Protein AF-A0A837DT68-F1 (afdb_monomer_lite)

Foldseek 3Di:
DPPDPPDPPPVPPPPPPPDDPDPLVVLQVQLVVCQVVLFWKKWFFWDWDQDPNDTDTFGAFPVGTQPDPDDRPPVCSVGRMFTWRWEHWDDAPNWIWTWTDTPVQLPDPQRLTDIGTSVRTHPMDTDPPDPGHQYCVNSVCCVVCVCSVQNCLQQNPPDDADKDWFKKKFFPVCVVVNCVRNNPQKDFPDFDFDDDPDPDPPGTGITIMIHIHGLVRVLVVCVVCVVGMATDDDPNDCPSNVVSVVVVVVVVVVVPD

Sequence (257 aa):
MDKQPYTVGDEDINEKVGHIESRVLKYVRMIREAIKKRKRVKFNLCVYEYRDQKVRLTAYGKQGLVLTEPEIPDKYKKNVHRVVSPFEVIYSNGRYYMLGVDGKTEKNLDLKYKLYRVDLMDDLTINLKDRDGTTKEDAGIQGELENLYKYRMENPYMFTGKVETVRIRVDADQLTQIVDWFSDDFEVIGSIHKESDTFDTANVAAYDIDVKVNLNSFTFWVLQYSGCVEVIERKGNNSYRKHIKDTLKKALERYED

Secondary structure (DSSP, 8-state):
-TTS-S----TT--TTSSS---HHHHHHHHHHHHHHTT-EEEEEEEEEEEETTEEEEEEEETTEE----SS--HHHHHHHEEEEEEEEEEEETTEEEEEEEETTGGG-SS---EEEEGGGEEEEEEETTSPPPPPTTTTT-TTTTT-HHHHHHH-TT---S-EEEEEEEEEGGGHHHHHHHHTT-EEEEEEEEPP-SS--TT-EEEEEEEEEEEHHHHHHHHHHTTTTEEEE-BTTB-HHHHHHHHHHHHHHTTT--

Radius of gyration: 22.38 Å; chains: 1; bounding box: 53×46×73 Å

Structure (mmCIF, N/CA/C/O backbone):
data_AF-A0A837DT68-F1
#
_entry.id   AF-A0A837DT68-F1
#
loop_
_atom_site.group_PDB
_atom_site.id
_atom_site.type_symbol
_atom_site.label_atom_id
_atom_site.label_alt_id
_atom_site.label_comp_id
_atom_site.label_asym_id
_atom_site.label_entity_id
_atom_site.label_seq_id
_atom_site.pdbx_PDB_ins_code
_atom_site.Cartn_x
_atom_site.Cartn_y
_atom_site.Cartn_z
_atom_site.occupancy
_atom_site.B_iso_or_equiv
_atom_site.auth_seq_id
_atom_site.auth_comp_id
_atom_site.auth_asym_id
_atom_site.auth_atom_id
_atom_site.pdbx_PDB_model_num
ATOM 1 N N . MET A 1 1 ? -10.826 -28.489 0.503 1.00 36.91 1 MET A N 1
ATOM 2 C CA . MET A 1 1 ? -10.232 -27.166 0.191 1.00 36.91 1 MET A CA 1
ATOM 3 C C . MET A 1 1 ? -9.325 -26.740 1.356 1.00 36.91 1 MET A C 1
ATOM 5 O O . MET A 1 1 ? -9.264 -25.575 1.718 1.00 36.91 1 MET A O 1
ATOM 9 N N . ASP A 1 2 ? -8.550 -27.673 1.922 1.00 28.36 2 ASP A N 1
ATOM 10 C CA . ASP A 1 2 ? -8.187 -27.612 3.357 1.00 28.36 2 ASP A CA 1
ATOM 11 C C . ASP A 1 2 ? -6.798 -27.010 3.610 1.00 28.36 2 ASP A C 1
ATOM 13 O O . ASP A 1 2 ? -6.203 -27.181 4.671 1.00 28.36 2 ASP A O 1
ATOM 17 N N . LYS A 1 3 ? -6.229 -26.357 2.592 1.00 30.62 3 LYS A N 1
ATOM 18 C CA . LYS A 1 3 ? -4.853 -25.836 2.605 1.00 30.62 3 LYS A CA 1
ATOM 19 C C . LYS A 1 3 ? -4.727 -24.420 2.043 1.00 30.62 3 LYS A C 1
ATOM 21 O O . LYS A 1 3 ? -3.613 -23.971 1.787 1.00 30.62 3 LYS A O 1
ATOM 26 N N . GLN A 1 4 ? -5.837 -23.710 1.835 1.00 33.25 4 GLN A N 1
ATOM 27 C CA . GLN A 1 4 ? -5.770 -22.285 1.515 1.00 33.25 4 GLN A CA 1
ATOM 28 C C . GLN A 1 4 ? -5.745 -21.445 2.801 1.00 33.25 4 GLN A C 1
ATOM 30 O O . GLN A 1 4 ? -6.477 -21.750 3.737 1.00 33.25 4 GLN A O 1
ATOM 35 N N . PRO A 1 5 ? -4.955 -20.358 2.848 1.00 38.06 5 PRO A N 1
ATOM 36 C CA . PRO A 1 5 ? -4.811 -19.484 4.012 1.00 38.06 5 PRO A CA 1
ATOM 37 C C . PRO A 1 5 ? -5.998 -18.518 4.177 1.00 38.06 5 PRO A C 1
ATOM 39 O O . PRO A 1 5 ? -5.838 -17.415 4.697 1.00 38.06 5 PRO A O 1
ATOM 42 N N . TYR A 1 6 ? -7.193 -18.903 3.719 1.00 40.41 6 TYR A N 1
ATOM 43 C CA . TYR A 1 6 ? -8.409 -18.264 4.197 1.00 40.41 6 TYR A CA 1
ATOM 44 C C . TYR A 1 6 ? -8.582 -18.733 5.631 1.00 40.41 6 TYR A C 1
ATOM 46 O O . TYR A 1 6 ? -8.605 -19.931 5.900 1.00 40.41 6 TYR A O 1
ATOM 54 N N . THR A 1 7 ? -8.605 -17.785 6.559 1.00 41.84 7 THR A N 1
ATOM 55 C CA . THR A 1 7 ? -8.791 -18.049 7.980 1.00 41.84 7 THR A CA 1
ATOM 56 C C . THR A 1 7 ? -9.999 -18.957 8.181 1.00 41.84 7 THR A C 1
ATOM 58 O O . THR A 1 7 ? -11.136 -18.497 8.098 1.00 41.84 7 THR A O 1
ATOM 61 N N . VAL A 1 8 ? -9.737 -20.224 8.506 1.00 39.38 8 VAL A N 1
ATOM 62 C CA . VAL A 1 8 ? -10.598 -21.023 9.377 1.00 39.38 8 VAL A CA 1
ATOM 63 C C . VAL A 1 8 ? -10.505 -20.342 10.742 1.00 39.38 8 VAL A C 1
ATOM 65 O O . VAL A 1 8 ? -9.649 -20.651 11.564 1.00 39.38 8 VAL A O 1
ATOM 68 N N . GLY A 1 9 ? -11.262 -19.256 10.871 1.00 40.16 9 GLY A N 1
ATOM 69 C CA . GLY A 1 9 ? -11.390 -18.432 12.070 1.00 40.16 9 GLY A CA 1
ATOM 70 C C . GLY A 1 9 ? -12.826 -18.382 12.582 1.00 40.16 9 GLY A C 1
ATOM 71 O O . GLY A 1 9 ? -13.079 -17.686 13.554 1.00 40.16 9 GLY A O 1
ATOM 72 N N . ASP A 1 10 ? -13.732 -19.120 11.946 1.00 43.50 10 ASP A N 1
ATOM 73 C CA . ASP A 1 10 ? -14.995 -19.524 12.538 1.00 43.50 10 ASP A CA 1
ATOM 74 C C . ASP A 1 10 ? -14.887 -21.042 12.709 1.00 43.50 10 ASP A C 1
ATOM 76 O O . ASP A 1 10 ? -14.746 -21.771 11.725 1.00 43.50 10 ASP A O 1
ATOM 80 N N . GLU A 1 11 ? -14.917 -21.531 13.948 1.00 45.16 11 GLU A N 1
ATOM 81 C CA . GLU A 1 11 ? -15.042 -22.973 14.226 1.00 45.16 11 GLU A CA 1
ATOM 82 C C . GLU A 1 11 ? -16.367 -23.546 13.658 1.00 45.16 11 GLU A C 1
ATOM 84 O O . GLU A 1 11 ? -16.524 -24.759 13.560 1.00 45.16 11 GLU A O 1
ATOM 89 N N . ASP A 1 12 ? -17.263 -22.669 13.179 1.00 45.22 12 ASP A N 1
ATOM 90 C CA . ASP A 1 12 ? -18.616 -22.944 12.693 1.00 45.22 12 ASP A CA 1
ATOM 91 C C . ASP A 1 12 ? -18.830 -22.666 11.185 1.00 45.22 12 ASP A C 1
ATOM 93 O O . ASP A 1 12 ? -19.956 -22.375 10.766 1.00 45.22 12 ASP A O 1
ATOM 97 N N . ILE A 1 13 ? -17.807 -22.742 10.319 1.00 47.31 13 ILE A N 1
ATOM 98 C CA . ILE A 1 13 ? -18.075 -22.701 8.864 1.00 47.31 13 ILE A CA 1
ATOM 99 C C . ILE A 1 13 ? -18.720 -24.024 8.447 1.00 47.31 13 ILE A C 1
ATOM 101 O O . ILE A 1 13 ? -18.061 -24.991 8.073 1.00 47.31 13 ILE A O 1
ATOM 105 N N . ASN A 1 14 ? -20.048 -24.060 8.504 1.00 46.53 14 ASN A N 1
ATOM 106 C CA . ASN A 1 14 ? -20.836 -25.131 7.927 1.00 46.53 14 ASN A CA 1
ATOM 107 C C . ASN A 1 14 ? -20.679 -25.093 6.399 1.00 46.53 14 ASN A C 1
ATOM 109 O O . ASN A 1 14 ? -21.316 -24.290 5.720 1.00 46.53 14 ASN A O 1
ATOM 113 N N . GLU A 1 15 ? -19.865 -26.001 5.859 1.00 50.19 15 GLU A N 1
ATOM 114 C CA . GLU A 1 15 ? -19.610 -26.175 4.419 1.00 50.19 15 GLU A CA 1
ATOM 115 C C . GLU A 1 15 ? -20.887 -26.411 3.582 1.00 50.19 15 GLU A C 1
ATOM 117 O O . GLU A 1 15 ? -20.846 -26.351 2.354 1.00 50.19 15 GLU A O 1
ATOM 122 N N . LYS A 1 16 ? -22.037 -26.670 4.224 1.00 48.69 16 LYS A N 1
ATOM 123 C CA . LYS A 1 16 ? -23.349 -26.834 3.576 1.00 48.69 16 LYS A CA 1
ATOM 124 C C . LYS A 1 16 ? -24.138 -25.531 3.435 1.00 48.69 16 LYS A C 1
ATOM 126 O O . LYS A 1 16 ? -25.198 -25.532 2.810 1.00 48.69 16 LYS A O 1
ATOM 131 N N . VAL A 1 17 ? -23.670 -24.429 4.018 1.00 46.41 17 VAL A N 1
ATOM 132 C CA . VAL A 1 17 ? -24.283 -23.111 3.839 1.00 46.41 17 VAL A CA 1
ATOM 133 C C . VAL A 1 17 ? -23.744 -22.537 2.534 1.00 46.41 17 VAL A C 1
ATOM 135 O O . VAL A 1 17 ? -22.554 -22.280 2.400 1.00 46.41 17 VAL A O 1
ATOM 138 N N . GLY A 1 18 ? -24.619 -22.342 1.544 1.00 39.31 18 GLY A N 1
ATOM 139 C CA . GLY A 1 18 ? -24.266 -21.849 0.203 1.00 39.31 18 GLY A CA 1
ATOM 140 C C . GLY A 1 18 ? -23.729 -20.409 0.137 1.00 39.31 18 GLY A C 1
ATOM 141 O O . GLY A 1 18 ? -23.797 -19.791 -0.921 1.00 39.31 18 GLY A O 1
ATOM 142 N N . HIS A 1 19 ? -23.241 -19.847 1.245 1.00 42.28 19 HIS A N 1
ATOM 143 C CA . HIS A 1 19 ? -22.515 -18.584 1.290 1.00 42.28 19 HIS A CA 1
ATOM 144 C C . HIS A 1 19 ? -21.486 -18.603 2.430 1.00 42.28 19 HIS A C 1
ATOM 14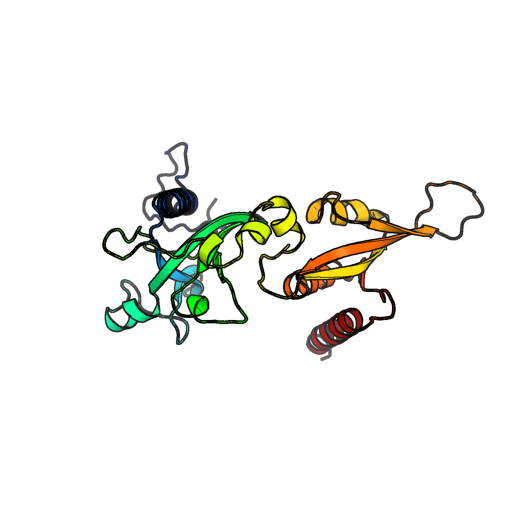6 O O . HIS A 1 19 ? -21.765 -19.066 3.531 1.00 42.28 19 HIS A O 1
ATOM 152 N N . ILE A 1 20 ? -20.295 -18.066 2.162 1.00 50.41 20 ILE A N 1
ATOM 153 C CA . ILE A 1 20 ? -19.268 -17.808 3.175 1.00 50.41 20 ILE A CA 1
ATOM 154 C C . ILE A 1 20 ? -19.482 -16.369 3.655 1.00 50.41 20 ILE A C 1
ATOM 156 O O . ILE A 1 20 ? -19.215 -15.424 2.906 1.00 50.41 20 ILE A O 1
ATOM 160 N N . GLU A 1 21 ? -19.969 -16.168 4.883 1.00 52.28 21 GLU A N 1
ATOM 161 C CA . GLU A 1 21 ? -19.975 -14.830 5.482 1.00 52.28 21 GLU A CA 1
ATOM 162 C C . GLU A 1 21 ? -18.544 -14.430 5.850 1.00 52.28 21 GLU A C 1
ATOM 164 O O . GLU A 1 21 ? -17.977 -14.841 6.857 1.00 52.28 21 GLU A O 1
ATOM 169 N N . SER A 1 22 ? -17.921 -13.602 5.015 1.00 75.62 22 SER A N 1
ATOM 170 C CA . SER A 1 22 ? -16.586 -13.093 5.312 1.00 75.62 22 SER A CA 1
ATOM 171 C C . SER A 1 22 ? -16.637 -12.096 6.475 1.00 75.62 22 SER A C 1
ATOM 173 O O . SER A 1 22 ? -17.154 -10.982 6.327 1.00 75.62 22 SER A O 1
ATOM 175 N N . ARG A 1 23 ? -16.001 -12.437 7.606 1.00 83.19 23 ARG A N 1
ATOM 176 C CA . ARG A 1 23 ? -15.732 -11.512 8.727 1.00 83.19 23 ARG A CA 1
ATOM 177 C C . ARG A 1 23 ? -15.183 -10.160 8.254 1.00 83.19 23 ARG A C 1
ATOM 179 O O . ARG A 1 23 ? -15.564 -9.113 8.773 1.00 83.19 23 ARG A O 1
ATOM 186 N N . VAL A 1 24 ? -14.343 -10.170 7.216 1.00 88.56 24 VAL A N 1
ATOM 187 C CA . VAL A 1 24 ? -13.778 -8.956 6.611 1.00 88.56 24 VAL A CA 1
ATOM 188 C C . VAL A 1 24 ? -14.873 -8.064 6.029 1.00 88.56 24 VAL A C 1
ATOM 190 O O . VAL A 1 24 ? -14.874 -6.867 6.298 1.00 88.56 24 VAL A O 1
ATOM 193 N N . LEU A 1 25 ? -15.840 -8.614 5.288 1.00 90.19 25 LEU A N 1
ATOM 194 C CA . LEU A 1 25 ? -16.944 -7.831 4.716 1.00 90.19 25 LEU A CA 1
ATOM 195 C C . LEU A 1 25 ? -17.861 -7.256 5.802 1.00 90.19 25 LEU A C 1
ATOM 197 O O . LEU A 1 25 ? -18.285 -6.100 5.700 1.00 90.19 25 LEU A O 1
ATOM 201 N N . LYS A 1 26 ? -18.105 -8.013 6.881 1.00 90.69 26 LYS A N 1
ATOM 202 C CA . LYS A 1 26 ? -18.814 -7.510 8.068 1.00 90.69 26 LYS A CA 1
ATOM 203 C C . LYS A 1 26 ? -18.083 -6.311 8.677 1.00 90.69 26 LYS A C 1
ATOM 205 O O . LYS A 1 26 ? -18.702 -5.276 8.923 1.00 90.69 26 LYS A O 1
ATOM 210 N N . TYR A 1 27 ? -16.766 -6.402 8.851 1.00 94.38 27 TYR A N 1
ATOM 211 C CA . TYR A 1 27 ? -15.958 -5.294 9.364 1.00 94.38 27 TYR A CA 1
ATOM 212 C C . TYR A 1 27 ? -15.909 -4.100 8.410 1.00 94.38 27 TYR A C 1
ATOM 214 O O . TYR A 1 27 ? -16.063 -2.969 8.864 1.00 94.38 27 TYR A O 1
ATOM 222 N N . VAL A 1 28 ? -15.803 -4.315 7.096 1.00 95.50 28 VAL A N 1
ATOM 223 C CA . VAL A 1 28 ? -15.907 -3.240 6.093 1.00 95.50 28 VAL A CA 1
ATOM 224 C C . VAL A 1 28 ? -17.232 -2.493 6.240 1.00 95.50 28 VAL A C 1
ATOM 226 O O . VAL A 1 28 ? -17.241 -1.260 6.274 1.00 95.50 28 VAL A O 1
ATOM 229 N N . ARG A 1 29 ? -18.349 -3.216 6.381 1.00 95.38 29 ARG A N 1
ATOM 230 C CA . ARG A 1 29 ? -19.663 -2.609 6.620 1.00 95.38 29 ARG A CA 1
ATOM 231 C C . ARG A 1 29 ? -19.674 -1.788 7.911 1.00 95.38 29 ARG A C 1
ATOM 233 O O . ARG A 1 29 ? -20.081 -0.630 7.873 1.00 95.38 29 ARG A O 1
ATOM 240 N N . MET A 1 30 ? -19.187 -2.342 9.022 1.00 95.94 30 MET A N 1
ATOM 241 C CA . MET A 1 30 ? -19.134 -1.641 10.314 1.00 95.94 30 MET A CA 1
ATOM 242 C C . MET A 1 30 ? -18.270 -0.375 10.259 1.00 95.94 30 MET A C 1
ATOM 244 O O . MET A 1 30 ? -18.659 0.661 10.795 1.00 95.94 30 MET A O 1
ATOM 248 N N . ILE A 1 31 ? -17.127 -0.423 9.572 1.00 97.50 31 ILE A N 1
ATOM 249 C CA . ILE A 1 31 ? -16.257 0.741 9.374 1.00 97.50 31 ILE A CA 1
ATOM 250 C C . ILE A 1 31 ? -16.980 1.809 8.547 1.00 97.50 31 ILE A C 1
ATOM 252 O O . ILE A 1 31 ? -16.988 2.976 8.934 1.00 97.50 31 ILE A O 1
ATOM 256 N N . ARG A 1 32 ? -17.650 1.432 7.449 1.00 96.94 32 ARG A N 1
ATOM 257 C CA . ARG A 1 32 ? -18.451 2.376 6.648 1.00 96.94 32 ARG A CA 1
ATOM 258 C C . ARG A 1 32 ? -19.595 2.994 7.453 1.00 96.94 32 ARG A C 1
ATOM 260 O O . ARG A 1 32 ? -19.879 4.180 7.298 1.00 96.94 32 ARG A O 1
ATOM 267 N N . GLU A 1 33 ? -20.240 2.226 8.326 1.00 96.62 33 GLU A N 1
ATOM 268 C CA . GLU A 1 33 ? -21.251 2.747 9.251 1.00 96.62 33 GLU A CA 1
ATOM 269 C C . GLU A 1 33 ? -20.652 3.732 10.266 1.00 96.62 33 GLU A C 1
ATOM 271 O O . GLU A 1 33 ? -21.261 4.767 10.541 1.00 96.62 33 GLU A O 1
ATOM 276 N N . ALA A 1 34 ? -19.453 3.457 10.786 1.00 96.38 34 ALA A N 1
ATOM 277 C CA . ALA A 1 34 ? -18.742 4.357 11.689 1.00 96.38 34 ALA A CA 1
ATOM 278 C C . ALA A 1 34 ? -18.357 5.680 11.006 1.00 96.38 34 ALA A C 1
ATOM 280 O O . ALA A 1 34 ? -18.593 6.737 11.589 1.00 96.38 34 ALA A O 1
ATOM 281 N N . ILE A 1 35 ? -17.873 5.634 9.755 1.00 95.38 35 ILE A N 1
ATOM 282 C CA . ILE A 1 35 ? -17.586 6.825 8.933 1.00 95.38 35 ILE A CA 1
ATOM 283 C C . ILE A 1 35 ? -18.847 7.690 8.799 1.00 95.38 35 ILE A C 1
ATOM 285 O O . ILE A 1 35 ? -18.825 8.874 9.128 1.00 95.38 35 ILE A O 1
ATOM 289 N N . LYS A 1 36 ? -19.982 7.093 8.401 1.00 94.94 36 LYS A N 1
ATOM 290 C CA . LYS A 1 36 ? -21.265 7.810 8.251 1.00 94.94 36 LYS A CA 1
ATOM 291 C C . LYS A 1 36 ? -21.735 8.464 9.551 1.00 94.94 36 LYS A C 1
ATOM 293 O O . LYS A 1 36 ? -22.284 9.559 9.526 1.00 94.94 36 LYS A O 1
ATOM 298 N N . LYS A 1 37 ? -21.525 7.790 10.683 1.00 94.62 37 LYS A N 1
ATOM 299 C CA . LYS A 1 37 ? -21.907 8.274 12.017 1.00 94.62 37 LYS A CA 1
ATOM 300 C C . LYS A 1 37 ? -20.856 9.193 12.653 1.00 94.62 37 LYS A C 1
ATOM 302 O O . LYS A 1 37 ? -21.066 9.617 13.785 1.00 94.62 37 LYS A O 1
ATOM 307 N N . ARG A 1 38 ? -19.730 9.462 11.973 1.00 94.31 38 ARG A N 1
ATOM 308 C CA . ARG A 1 38 ? -18.563 10.193 12.507 1.00 94.31 38 ARG A CA 1
ATOM 309 C C . ARG A 1 38 ? -18.070 9.620 13.839 1.00 94.31 38 ARG A C 1
ATOM 311 O O . ARG A 1 38 ? -17.682 10.345 14.751 1.00 94.31 38 ARG A O 1
ATOM 318 N N . LYS A 1 39 ? -18.106 8.293 13.978 1.00 95.62 39 LYS A N 1
ATOM 319 C CA . LYS A 1 39 ? -17.665 7.583 15.184 1.00 95.62 39 LYS A CA 1
ATOM 320 C C . LYS A 1 39 ? -16.337 6.885 14.956 1.00 95.62 39 LYS A C 1
ATOM 322 O O . LYS A 1 39 ? -16.013 6.450 13.855 1.00 95.62 39 LYS A O 1
ATOM 327 N N . ARG A 1 40 ? -15.582 6.744 16.043 1.00 95.44 40 ARG A N 1
ATOM 328 C CA . ARG A 1 40 ? -14.353 5.950 16.064 1.00 95.44 40 ARG A CA 1
ATOM 329 C C . ARG A 1 40 ? -14.678 4.464 16.090 1.00 95.44 40 ARG A C 1
ATOM 331 O O . ARG A 1 40 ? -15.688 4.047 16.656 1.00 95.44 40 ARG A O 1
ATOM 338 N N . VAL A 1 41 ? -13.788 3.667 15.519 1.00 96.19 41 VAL A N 1
ATOM 339 C CA . VAL A 1 41 ? -13.804 2.210 15.664 1.00 96.19 41 VAL A CA 1
ATOM 340 C C . VAL A 1 41 ? -12.767 1.786 16.691 1.00 96.19 41 VAL A C 1
ATOM 342 O O . VAL A 1 41 ? -11.715 2.417 16.836 1.00 96.19 41 VAL A O 1
ATOM 345 N N . LYS A 1 42 ? -13.077 0.714 17.414 1.00 94.81 42 LYS A N 1
ATOM 346 C CA . LYS A 1 42 ? -12.160 0.019 18.309 1.00 94.81 42 LYS A CA 1
ATOM 347 C C . LYS A 1 42 ? -11.935 -1.387 17.764 1.00 94.81 42 LYS A C 1
ATOM 349 O O . LYS A 1 42 ? -12.902 -2.036 17.393 1.00 94.81 42 LYS A O 1
ATOM 354 N N . PHE A 1 43 ? -10.689 -1.844 17.723 1.00 93.06 43 PHE A N 1
ATOM 355 C CA . PHE A 1 43 ? -10.338 -3.212 17.324 1.00 93.06 43 PHE A CA 1
ATOM 356 C C . PHE A 1 43 ? -9.007 -3.641 17.953 1.00 93.06 43 PHE A C 1
ATOM 358 O O . PHE A 1 43 ? -8.215 -2.798 18.389 1.00 93.06 43 PHE A O 1
ATOM 365 N N . ASN A 1 44 ? -8.746 -4.943 17.983 1.00 90.56 44 ASN A N 1
ATOM 366 C CA . ASN A 1 44 ? -7.436 -5.530 18.250 1.00 90.56 44 ASN A CA 1
ATOM 367 C C . ASN A 1 44 ? -6.645 -5.584 16.943 1.00 90.56 44 ASN A C 1
ATOM 369 O O . ASN A 1 44 ? -7.132 -6.113 15.945 1.00 90.56 44 ASN A O 1
ATOM 373 N N . LEU A 1 45 ? -5.435 -5.019 16.932 1.00 91.00 45 LEU A N 1
ATOM 374 C CA . LEU A 1 45 ? -4.526 -5.222 15.806 1.00 91.00 45 LEU A CA 1
ATOM 375 C C . LEU A 1 45 ? -3.872 -6.595 15.942 1.00 91.00 45 LEU A C 1
ATOM 377 O O . LEU A 1 45 ? -3.292 -6.878 16.989 1.00 91.00 45 LEU A O 1
ATOM 381 N N . CYS A 1 46 ? -3.904 -7.388 14.878 1.00 88.81 46 CYS A N 1
ATOM 382 C CA . CYS A 1 46 ? -3.287 -8.705 14.815 1.00 88.81 46 CYS A CA 1
ATOM 383 C C . CYS A 1 46 ? -2.279 -8.807 13.660 1.00 88.81 46 CYS A C 1
ATOM 385 O O . CYS A 1 46 ? -2.184 -7.923 12.807 1.00 88.81 46 CYS A O 1
ATOM 387 N N . VAL A 1 47 ? -1.513 -9.893 13.638 1.00 89.00 47 VAL A N 1
ATOM 388 C CA . VAL A 1 47 ? -0.622 -10.300 12.545 1.00 89.00 47 VAL A CA 1
ATOM 389 C C . VAL A 1 47 ? -0.702 -11.813 12.362 1.00 89.00 47 VAL A C 1
ATOM 391 O O . VAL A 1 47 ? -1.120 -12.526 13.273 1.00 89.00 47 VAL A O 1
ATOM 394 N N . TYR A 1 48 ? -0.301 -12.308 11.193 1.00 85.12 48 TYR A N 1
ATOM 395 C CA . TYR A 1 48 ? -0.171 -13.746 10.990 1.00 85.12 48 TYR A CA 1
ATOM 396 C C . TYR A 1 48 ? 1.110 -14.257 11.646 1.00 85.12 48 TYR A C 1
ATOM 398 O O . TYR A 1 48 ? 2.192 -13.717 11.417 1.00 85.12 48 TYR A O 1
ATOM 406 N N . GLU A 1 49 ? 0.975 -15.313 12.431 1.00 83.94 49 GLU A N 1
ATOM 407 C CA . GLU A 1 49 ? 2.067 -16.036 13.066 1.00 83.94 49 GLU A CA 1
ATOM 408 C C . GLU A 1 49 ? 2.019 -17.498 12.622 1.00 83.94 49 GLU A C 1
ATOM 410 O O . GLU A 1 49 ? 0.942 -18.080 12.485 1.00 83.94 49 GLU A O 1
ATOM 415 N N . TYR A 1 50 ? 3.186 -18.100 12.397 1.00 81.50 50 TYR A N 1
ATOM 416 C CA . TYR A 1 50 ? 3.294 -19.536 12.173 1.00 81.50 50 TYR A CA 1
ATOM 417 C C . TYR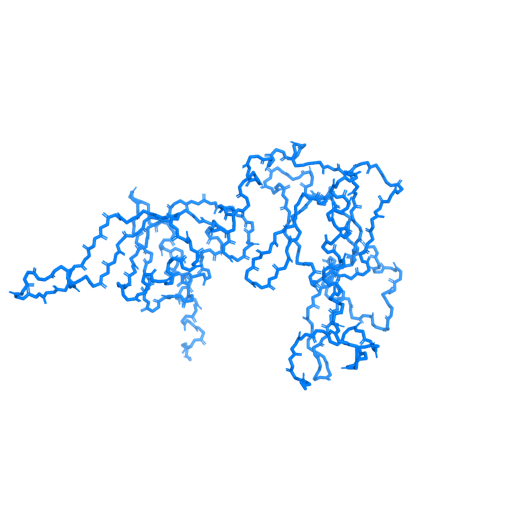 A 1 50 ? 3.757 -20.219 13.458 1.00 81.50 50 TYR A C 1
ATOM 419 O O . TYR A 1 50 ? 4.895 -20.033 13.887 1.00 81.50 50 TYR A O 1
ATOM 427 N N . ARG A 1 51 ? 2.870 -21.009 14.070 1.00 77.69 51 ARG A N 1
ATOM 428 C CA . ARG A 1 51 ? 3.132 -21.731 15.318 1.00 77.69 51 ARG A CA 1
ATOM 429 C C . ARG A 1 51 ? 2.427 -23.083 15.300 1.00 77.69 51 ARG A C 1
ATOM 431 O O . ARG A 1 51 ? 1.293 -23.193 14.840 1.00 77.69 51 ARG A O 1
ATOM 438 N N . ASP A 1 52 ? 3.109 -24.117 15.788 1.00 83.06 52 ASP A N 1
ATOM 439 C CA . ASP A 1 52 ? 2.594 -25.494 15.843 1.00 83.06 52 ASP A CA 1
ATOM 440 C C . ASP A 1 52 ? 2.102 -26.003 14.476 1.00 83.06 52 ASP A C 1
ATOM 442 O O . ASP A 1 52 ? 1.035 -26.601 14.355 1.00 83.06 52 ASP A O 1
ATOM 446 N N . GLN A 1 53 ? 2.874 -25.709 13.425 1.00 83.62 53 GLN A N 1
ATOM 447 C CA . GLN A 1 53 ? 2.564 -26.046 12.030 1.00 83.62 53 GLN A CA 1
ATOM 448 C C . GLN A 1 53 ? 1.256 -25.448 11.484 1.00 83.62 53 GLN A C 1
ATOM 450 O O . GLN A 1 53 ? 0.742 -25.892 10.456 1.00 83.62 53 GLN A O 1
ATOM 455 N N . LYS A 1 54 ? 0.714 -24.423 12.146 1.00 80.44 54 LYS A N 1
ATOM 456 C CA . LYS A 1 54 ? -0.505 -23.730 11.731 1.00 80.44 54 LYS A CA 1
ATOM 457 C C . LYS A 1 54 ? -0.257 -22.231 11.625 1.00 80.44 54 LYS A C 1
ATOM 459 O O . LYS A 1 54 ? 0.467 -21.644 12.428 1.00 80.44 54 LYS A O 1
ATOM 464 N N . VAL A 1 55 ? -0.880 -21.607 10.629 1.00 77.38 55 VAL A N 1
ATOM 465 C CA . VAL A 1 55 ? -0.955 -20.146 10.535 1.00 77.38 55 VAL A CA 1
ATOM 466 C C . VAL A 1 55 ? -2.090 -19.679 11.437 1.00 77.38 55 VAL A C 1
ATOM 468 O O . VAL A 1 55 ? -3.215 -20.157 11.308 1.00 77.38 55 VAL A O 1
ATOM 471 N N . ARG A 1 56 ? -1.795 -18.752 12.345 1.00 79.00 56 ARG A N 1
ATOM 472 C CA . ARG A 1 56 ? -2.751 -18.186 13.299 1.00 79.00 56 ARG A CA 1
ATOM 473 C C . ARG A 1 56 ? -2.759 -16.671 13.206 1.00 79.00 56 ARG A C 1
ATOM 475 O O . ARG A 1 56 ? -1.771 -16.059 12.803 1.00 79.00 56 ARG A O 1
ATOM 482 N N . LEU A 1 57 ? -3.884 -16.071 13.570 1.00 79.75 57 LEU A N 1
ATOM 483 C CA . LEU A 1 57 ? -4.005 -14.627 13.700 1.00 79.75 57 LEU A CA 1
ATOM 484 C C . LEU A 1 57 ? -3.751 -14.245 15.164 1.00 79.75 57 LEU A C 1
ATOM 486 O O . LEU A 1 57 ? -4.598 -14.490 16.016 1.00 79.75 57 LEU A O 1
ATOM 490 N N . THR A 1 58 ? -2.598 -13.641 15.443 1.00 82.62 58 THR A N 1
ATOM 491 C CA . THR A 1 58 ? -2.131 -13.342 16.806 1.00 82.62 58 THR A CA 1
ATOM 492 C C . THR A 1 58 ? -2.132 -11.840 17.069 1.00 82.62 58 THR A C 1
ATOM 494 O O . THR A 1 58 ? -1.726 -11.044 16.220 1.00 82.62 58 THR A O 1
ATOM 497 N N . ALA A 1 59 ? -2.556 -11.428 18.264 1.00 85.75 59 ALA A N 1
ATOM 498 C CA . ALA A 1 59 ? -2.610 -10.020 18.641 1.00 85.75 59 ALA A CA 1
ATOM 499 C C . ALA A 1 59 ? -1.218 -9.360 18.683 1.00 85.75 59 ALA A C 1
ATOM 501 O O . ALA A 1 59 ? -0.239 -9.921 19.179 1.00 85.75 59 ALA A O 1
ATOM 502 N N . TYR A 1 60 ? -1.144 -8.119 18.200 1.00 84.94 60 TYR A N 1
ATOM 503 C CA . TYR A 1 60 ? 0.088 -7.351 18.054 1.00 84.94 60 TYR A CA 1
ATOM 504 C C . TYR A 1 60 ? 0.038 -6.039 18.850 1.00 84.94 60 TYR A C 1
ATOM 506 O O . TYR A 1 60 ? -0.661 -5.064 18.530 1.00 84.94 60 TYR A O 1
ATOM 514 N N . GLY A 1 61 ? 0.806 -6.018 19.936 1.00 83.25 61 GLY A N 1
ATOM 515 C CA . GLY A 1 61 ? 0.907 -4.899 20.862 1.00 83.25 61 GLY A CA 1
ATOM 516 C C . GLY A 1 61 ? 1.985 -3.891 20.468 1.00 83.25 61 GLY A C 1
ATOM 517 O O . GLY A 1 61 ? 2.650 -3.999 19.442 1.00 83.25 61 GLY A O 1
ATOM 518 N N . LYS A 1 62 ? 2.192 -2.884 21.321 1.00 74.94 62 LYS A N 1
ATOM 519 C CA . LYS A 1 62 ? 3.275 -1.899 21.142 1.00 74.94 62 LYS A CA 1
ATOM 520 C C . LYS A 1 62 ? 4.671 -2.506 21.335 1.00 74.94 62 LYS A C 1
ATOM 522 O O . LYS A 1 62 ? 5.631 -1.956 20.815 1.00 74.94 62 LYS A O 1
ATOM 527 N N . GLN A 1 63 ? 4.768 -3.595 22.095 1.00 75.50 63 GLN A N 1
ATOM 528 C CA . GLN A 1 63 ? 6.009 -4.298 22.433 1.00 75.50 63 GLN A CA 1
ATOM 529 C C . GLN A 1 63 ? 6.232 -5.563 21.584 1.00 75.50 63 GLN A C 1
ATOM 531 O O . GLN A 1 63 ? 7.112 -6.353 21.903 1.00 75.50 63 GLN A O 1
ATOM 536 N N . GLY A 1 64 ? 5.442 -5.761 20.522 1.00 78.88 64 GLY A N 1
ATOM 537 C CA . GLY A 1 64 ? 5.526 -6.929 19.643 1.00 78.88 64 GLY A CA 1
ATOM 538 C C . GLY A 1 64 ? 4.354 -7.898 19.800 1.00 78.88 64 GLY A C 1
ATOM 539 O O . GLY A 1 64 ? 3.260 -7.508 20.227 1.00 78.88 64 GLY A O 1
ATOM 540 N N . LEU A 1 65 ? 4.590 -9.156 19.416 1.00 75.50 65 LEU A N 1
ATOM 541 C CA . LEU A 1 65 ? 3.614 -10.245 19.484 1.00 75.50 65 LEU A CA 1
ATOM 542 C C . LEU A 1 65 ? 3.153 -10.478 20.925 1.00 75.50 65 LEU A C 1
ATOM 544 O O . LEU A 1 65 ? 3.964 -10.588 21.845 1.00 75.50 65 LEU A O 1
ATOM 548 N N . VAL A 1 66 ? 1.840 -10.578 21.116 1.00 74.69 66 VAL A N 1
ATOM 549 C CA . VAL A 1 66 ? 1.240 -10.934 22.400 1.00 74.69 66 VAL A CA 1
ATOM 550 C C . VAL A 1 66 ? 0.818 -12.397 22.321 1.00 74.69 66 VAL A C 1
ATOM 552 O O . VAL A 1 66 ? -0.291 -12.717 21.907 1.00 74.69 66 VAL A O 1
ATOM 555 N N . LEU A 1 67 ? 1.743 -13.284 22.700 1.00 64.06 67 LEU A N 1
ATOM 556 C CA . LEU A 1 67 ? 1.582 -14.743 22.668 1.00 64.06 67 LEU A CA 1
ATOM 557 C C . LEU A 1 67 ? 0.736 -15.246 23.846 1.00 64.06 67 LEU A C 1
ATOM 559 O O . LEU A 1 67 ? 1.206 -16.019 24.681 1.00 64.06 67 LEU A O 1
ATOM 563 N N . THR A 1 68 ? -0.494 -14.763 23.965 1.00 58.25 68 THR A N 1
ATOM 564 C CA . THR A 1 68 ? -1.404 -15.162 25.041 1.00 58.25 68 THR A CA 1
ATOM 565 C C . THR A 1 68 ? -2.698 -15.686 24.436 1.00 58.25 68 THR A C 1
ATOM 567 O O . THR A 1 68 ? -3.601 -14.912 24.130 1.00 58.25 68 THR A O 1
ATOM 570 N N . GLU A 1 69 ? -2.755 -16.997 24.235 1.00 56.28 69 GLU A N 1
ATOM 571 C CA . GLU A 1 69 ? -3.993 -17.730 23.958 1.00 56.28 69 GLU A CA 1
ATOM 572 C C . GLU A 1 69 ? -4.515 -18.363 25.264 1.00 56.28 69 GLU A C 1
ATOM 574 O O . GLU A 1 69 ? -3.696 -18.680 26.136 1.00 56.28 69 GLU A O 1
ATOM 579 N N . PRO A 1 70 ? -5.839 -18.577 25.425 1.00 53.09 70 PRO A N 1
ATOM 580 C CA . PRO A 1 70 ? -6.928 -18.285 24.477 1.00 53.09 70 PRO A CA 1
ATOM 581 C C . PRO A 1 70 ? -7.478 -16.850 24.573 1.00 53.09 70 PRO A C 1
ATOM 583 O O . PRO A 1 70 ? -8.094 -16.366 23.631 1.00 53.09 70 PRO A O 1
ATOM 586 N N . GLU A 1 71 ? -7.224 -16.145 25.676 1.00 60.81 71 GLU A N 1
ATOM 587 C CA . GLU A 1 71 ? -7.663 -14.763 25.878 1.00 60.81 71 GLU A CA 1
ATOM 588 C C . GLU A 1 71 ? -6.471 -13.843 26.117 1.00 60.81 71 GLU A C 1
ATOM 590 O O . GLU A 1 71 ? -5.545 -14.177 26.854 1.00 60.81 71 GLU A O 1
ATOM 595 N N . ILE A 1 72 ? -6.527 -12.641 25.541 1.00 63.97 72 ILE A N 1
ATOM 596 C CA . ILE A 1 72 ? -5.549 -11.584 25.796 1.00 63.97 72 ILE A CA 1
ATOM 597 C C . ILE A 1 72 ? -5.732 -11.116 27.246 1.00 63.97 72 ILE A C 1
ATOM 599 O O . ILE A 1 72 ? -6.773 -10.524 27.544 1.00 63.97 72 ILE A O 1
ATOM 603 N N . PRO A 1 73 ? -4.751 -11.294 28.152 1.00 65.38 73 PRO A N 1
ATOM 604 C CA . PRO A 1 73 ? -4.860 -10.815 29.519 1.00 65.38 73 PRO A CA 1
ATOM 605 C C . PRO A 1 73 ? -5.181 -9.322 29.541 1.00 65.38 73 PRO A C 1
ATOM 607 O O . PRO A 1 73 ? -4.631 -8.554 28.746 1.00 65.38 73 PRO A O 1
ATOM 610 N N . ASP A 1 74 ? -6.011 -8.880 30.486 1.00 67.81 74 ASP A N 1
ATOM 611 C CA . ASP A 1 74 ? -6.473 -7.485 30.561 1.00 67.81 74 ASP A CA 1
ATOM 612 C C . ASP A 1 74 ? -5.324 -6.462 30.559 1.00 67.81 74 ASP A C 1
ATOM 614 O O . ASP A 1 74 ? -5.443 -5.373 29.986 1.00 67.81 74 ASP A O 1
ATOM 618 N N . LYS A 1 75 ? -4.161 -6.841 31.111 1.00 64.44 75 LYS A N 1
ATOM 619 C CA . LYS A 1 75 ? -2.934 -6.028 31.090 1.00 64.44 75 LYS A CA 1
ATOM 620 C C . LYS A 1 75 ? -2.405 -5.735 29.677 1.00 64.44 75 LYS A C 1
ATOM 622 O O . LYS A 1 75 ? -1.788 -4.693 29.467 1.00 64.44 75 LYS A O 1
ATOM 627 N N . TYR A 1 76 ? -2.655 -6.614 28.704 1.00 64.56 76 TYR A N 1
ATOM 628 C CA . TYR A 1 76 ? -2.241 -6.455 27.306 1.00 64.56 76 TYR A CA 1
ATOM 629 C C . TYR A 1 76 ? -3.357 -5.940 26.395 1.00 64.56 76 TYR A C 1
ATOM 631 O O . TYR A 1 76 ? -3.039 -5.362 25.355 1.00 64.56 76 TYR A O 1
ATOM 639 N N . LYS A 1 77 ? -4.635 -6.042 26.796 1.00 66.75 77 LYS A N 1
ATOM 640 C CA . LYS A 1 77 ? -5.779 -5.515 26.028 1.00 66.75 77 LYS A CA 1
ATOM 641 C C . LYS A 1 77 ? -5.566 -4.050 25.623 1.00 66.75 77 LYS A C 1
ATOM 643 O O . LYS A 1 77 ? -5.591 -3.714 24.443 1.00 66.75 77 LYS A O 1
ATOM 648 N N . LYS A 1 78 ? -5.183 -3.176 26.565 1.00 67.00 78 LYS A N 1
ATOM 649 C CA . LYS A 1 78 ? -4.857 -1.761 26.264 1.00 67.00 78 LYS A CA 1
ATOM 650 C C . LYS A 1 78 ? -3.688 -1.568 25.279 1.00 67.00 78 LYS A C 1
ATOM 652 O O . LYS A 1 78 ? -3.606 -0.515 24.647 1.00 67.00 78 LYS A O 1
ATOM 657 N N . ASN A 1 79 ? -2.782 -2.538 25.150 1.00 71.38 79 ASN A N 1
ATOM 658 C CA . ASN A 1 79 ? -1.614 -2.452 24.266 1.00 71.38 79 ASN A CA 1
ATOM 659 C C . ASN A 1 79 ? -1.923 -2.886 22.828 1.00 71.38 79 ASN A C 1
ATOM 661 O O . ASN A 1 79 ? -1.334 -2.341 21.890 1.00 71.38 79 ASN A O 1
ATOM 665 N N . VAL A 1 80 ? -2.843 -3.832 22.648 1.00 79.50 80 VAL A N 1
ATOM 666 C CA . VAL A 1 80 ? -3.256 -4.349 21.331 1.00 79.50 80 VAL A CA 1
ATOM 667 C C . VAL A 1 80 ? -4.416 -3.554 20.734 1.00 79.50 80 VAL A C 1
ATOM 669 O O . VAL A 1 80 ? -4.525 -3.450 19.513 1.00 79.50 80 VAL A O 1
ATOM 672 N N . HIS A 1 81 ? -5.232 -2.919 21.581 1.00 87.31 81 HIS A N 1
ATOM 673 C CA . HIS A 1 81 ? -6.344 -2.096 21.130 1.00 87.31 81 HIS A CA 1
ATOM 674 C C . HIS A 1 81 ? -5.869 -0.912 20.288 1.00 87.31 81 HIS A C 1
ATOM 676 O O . HIS A 1 81 ? -4.889 -0.220 20.598 1.00 87.31 81 HIS A O 1
ATOM 682 N N . ARG A 1 82 ? -6.614 -0.646 19.225 1.00 90.62 82 ARG A N 1
ATOM 683 C CA . ARG A 1 82 ? -6.542 0.572 18.432 1.00 90.62 82 ARG A CA 1
ATOM 684 C C . ARG A 1 82 ? -7.896 1.252 18.519 1.00 90.62 82 ARG A C 1
ATOM 686 O O . ARG A 1 82 ? -8.926 0.600 18.396 1.00 90.62 82 ARG A O 1
ATOM 693 N N . VAL A 1 83 ? -7.870 2.554 18.771 1.00 93.44 83 VAL A N 1
ATOM 694 C CA . VAL A 1 83 ? -9.037 3.428 18.666 1.00 93.44 83 VAL A CA 1
ATOM 695 C C . VAL A 1 83 ? -8.705 4.413 17.563 1.00 93.44 83 VAL A C 1
ATOM 697 O O . VAL A 1 83 ? -7.741 5.170 17.689 1.00 93.44 83 VAL A O 1
ATOM 700 N N . VAL A 1 84 ? -9.450 4.332 16.468 1.00 95.38 84 VAL A N 1
ATOM 701 C CA . VAL A 1 84 ? -9.115 5.005 15.212 1.00 95.38 84 VAL A CA 1
ATOM 702 C C . VAL A 1 84 ? -10.350 5.717 14.693 1.00 95.38 84 VAL A C 1
ATOM 704 O O . VAL A 1 84 ? -11.443 5.148 14.711 1.00 95.38 84 VAL A O 1
ATOM 707 N N . SER A 1 85 ? -10.177 6.951 14.233 1.00 96.19 85 SER A N 1
ATOM 708 C CA . SER A 1 85 ? -11.183 7.661 13.446 1.00 96.19 85 SER A CA 1
ATOM 709 C C . SER A 1 85 ? -11.053 7.182 11.997 1.00 96.19 85 SER A C 1
ATOM 711 O O . SER A 1 85 ? -10.022 7.454 11.374 1.00 96.19 85 SER A O 1
ATOM 713 N N . PRO A 1 86 ? -12.006 6.380 11.481 1.00 96.69 86 PRO A N 1
ATOM 714 C CA . PRO A 1 86 ? -11.920 5.870 10.124 1.00 96.69 86 PRO A CA 1
ATOM 715 C C . PRO A 1 86 ? -12.227 6.989 9.130 1.00 96.69 86 PRO A C 1
ATOM 717 O O . PRO A 1 86 ? -13.171 7.756 9.304 1.00 96.69 86 PRO A O 1
ATOM 720 N N . PHE A 1 87 ? -11.441 7.043 8.066 1.00 95.12 87 PHE A N 1
ATOM 721 C CA . PHE A 1 87 ? -11.608 7.973 6.962 1.00 95.12 87 PHE A CA 1
ATOM 722 C C . PHE A 1 87 ? -12.272 7.276 5.783 1.00 95.12 87 PHE A C 1
ATOM 724 O O . PHE A 1 87 ? -13.343 7.683 5.352 1.00 95.12 87 PHE A O 1
ATOM 731 N N . GLU A 1 88 ? -11.681 6.199 5.275 1.00 94.62 88 GLU A N 1
ATOM 732 C CA . GLU A 1 88 ? -12.211 5.477 4.118 1.00 94.62 88 GLU A CA 1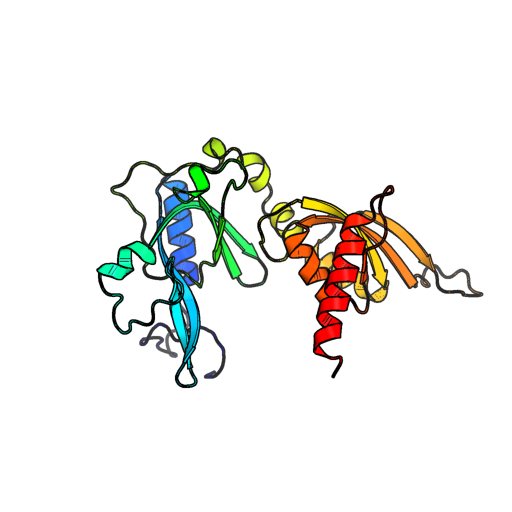
ATOM 733 C C . GLU A 1 88 ? -11.828 4.000 4.157 1.00 94.62 88 GLU A C 1
ATOM 735 O O . GLU A 1 88 ? -10.898 3.609 4.864 1.00 94.62 88 GLU A O 1
ATOM 740 N N . VAL A 1 89 ? -12.530 3.184 3.369 1.00 94.62 89 VAL A N 1
ATOM 741 C CA . VAL A 1 89 ? -12.134 1.805 3.081 1.00 94.62 89 VAL A CA 1
ATOM 742 C C . VAL A 1 89 ? -11.790 1.653 1.602 1.00 94.62 89 VAL A C 1
ATOM 744 O O . VAL A 1 89 ? -12.631 1.894 0.735 1.00 94.62 89 VAL A O 1
ATOM 747 N N . ILE A 1 90 ? -10.577 1.176 1.321 1.00 92.88 90 ILE A N 1
ATOM 748 C CA . ILE A 1 90 ? -10.064 0.923 -0.029 1.00 92.88 90 ILE A CA 1
ATOM 749 C C . ILE A 1 90 ? -9.866 -0.579 -0.224 1.00 92.88 90 ILE A C 1
ATOM 751 O O . ILE A 1 90 ? -9.290 -1.254 0.626 1.00 92.88 90 ILE A O 1
ATOM 755 N N . TYR A 1 91 ? -10.329 -1.102 -1.358 1.00 90.62 91 TYR A N 1
ATOM 756 C CA . TYR A 1 91 ? -9.997 -2.449 -1.817 1.00 90.62 91 TYR A CA 1
ATOM 757 C C . TYR A 1 91 ? -8.854 -2.373 -2.828 1.00 90.62 91 TYR A C 1
ATOM 759 O O . TYR A 1 91 ? -9.038 -1.786 -3.896 1.00 90.62 91 TYR A O 1
ATOM 767 N N . SER A 1 92 ? -7.698 -2.955 -2.511 1.00 87.44 92 SER A N 1
ATOM 768 C CA . SER A 1 92 ? -6.521 -2.997 -3.387 1.00 87.44 92 SER A CA 1
ATOM 769 C C . SER A 1 92 ? -5.808 -4.344 -3.270 1.00 87.44 92 SER A C 1
ATOM 771 O O . SER A 1 92 ? -5.700 -4.884 -2.169 1.00 87.44 92 SER A O 1
ATOM 773 N N . ASN A 1 93 ? -5.362 -4.911 -4.396 1.00 84.56 93 ASN A N 1
ATOM 774 C CA . ASN A 1 93 ? -4.619 -6.178 -4.470 1.00 84.56 93 ASN A CA 1
ATOM 775 C C . ASN A 1 93 ? -5.201 -7.309 -3.606 1.00 84.56 93 ASN A C 1
ATOM 777 O O . ASN A 1 93 ? -4.511 -7.929 -2.793 1.00 84.56 93 ASN A O 1
ATOM 781 N N . GLY A 1 94 ? -6.509 -7.541 -3.747 1.00 85.81 94 GLY A N 1
ATOM 782 C CA . GLY A 1 94 ? -7.213 -8.613 -3.042 1.00 85.81 94 GLY A CA 1
ATOM 783 C C . GLY A 1 94 ? -7.535 -8.328 -1.572 1.00 85.81 94 GLY A C 1
ATOM 784 O O . GLY A 1 94 ? -8.068 -9.205 -0.897 1.00 85.81 94 GLY A O 1
ATOM 785 N N . ARG A 1 95 ? -7.216 -7.138 -1.046 1.00 90.12 95 ARG A N 1
ATOM 786 C CA . ARG A 1 95 ? -7.307 -6.829 0.389 1.00 90.12 95 ARG A CA 1
ATOM 787 C C . ARG A 1 95 ? -8.040 -5.521 0.655 1.00 90.12 95 ARG A C 1
ATOM 789 O O . ARG A 1 95 ? -7.950 -4.566 -0.112 1.00 90.12 95 ARG A O 1
ATOM 796 N N . TYR A 1 96 ? -8.741 -5.476 1.785 1.00 93.50 96 TYR A N 1
ATOM 797 C CA . TYR A 1 96 ? -9.373 -4.261 2.288 1.00 93.50 96 TYR A CA 1
ATOM 798 C C . TYR A 1 96 ? -8.454 -3.540 3.272 1.00 93.50 96 TYR A C 1
ATOM 800 O O . TYR A 1 96 ? -7.927 -4.141 4.211 1.00 93.50 96 TYR A O 1
ATOM 808 N N . TYR A 1 97 ? -8.321 -2.233 3.080 1.00 95.00 97 TYR A N 1
ATOM 809 C CA . TYR A 1 97 ? -7.553 -1.328 3.920 1.00 95.00 97 TYR A CA 1
ATOM 810 C C . TYR A 1 97 ? -8.477 -0.241 4.453 1.00 95.00 97 TYR A C 1
ATOM 812 O O . TYR A 1 97 ? -9.183 0.409 3.687 1.00 95.00 97 TYR A O 1
ATOM 820 N N . MET A 1 98 ? -8.452 -0.025 5.761 1.00 96.06 98 MET A N 1
ATOM 821 C CA . MET A 1 98 ? -9.045 1.141 6.394 1.00 96.06 98 MET A CA 1
ATOM 822 C C . MET A 1 98 ? -7.986 2.232 6.511 1.00 96.06 98 MET A C 1
ATOM 824 O O . MET A 1 98 ? -6.961 2.040 7.170 1.00 96.06 98 MET A O 1
ATOM 828 N N . LEU A 1 99 ? -8.262 3.388 5.918 1.00 95.12 99 LEU A N 1
ATOM 829 C CA . LEU A 1 99 ? -7.547 4.617 6.219 1.00 95.12 99 LEU A CA 1
ATOM 830 C C . LEU A 1 99 ? -8.135 5.190 7.495 1.00 95.12 99 LEU A C 1
ATOM 832 O O . LEU A 1 99 ? -9.355 5.259 7.641 1.00 95.12 99 LEU A O 1
ATOM 836 N N . GLY A 1 100 ? -7.283 5.624 8.408 1.00 94.75 100 GLY A N 1
ATOM 837 C CA . GLY A 1 100 ? -7.755 6.303 9.599 1.00 94.75 100 GLY A CA 1
ATOM 838 C C . GLY A 1 100 ? -6.634 6.868 10.440 1.00 94.75 100 GLY A C 1
ATOM 839 O O . GLY A 1 100 ? -5.454 6.570 10.239 1.00 94.75 100 GLY A O 1
ATOM 840 N N . VAL A 1 101 ? -7.026 7.683 11.407 1.00 93.94 101 VAL A N 1
ATOM 841 C CA . VAL A 1 101 ? -6.100 8.361 12.304 1.00 93.94 101 VAL A CA 1
ATOM 842 C C . VAL A 1 101 ? -6.316 7.887 13.741 1.00 93.94 101 VAL A C 1
ATOM 844 O O . VAL A 1 101 ? -7.439 7.830 14.242 1.00 93.94 101 VAL A O 1
ATOM 847 N N . ASP A 1 102 ? -5.232 7.467 14.396 1.00 91.94 102 ASP A N 1
ATOM 848 C CA . ASP A 1 102 ? -5.233 7.192 15.835 1.00 91.94 102 ASP A CA 1
ATOM 849 C C . ASP A 1 102 ? -4.824 8.449 16.615 1.00 91.94 102 ASP A C 1
ATOM 851 O O . ASP A 1 102 ? -4.177 9.343 16.074 1.00 91.94 102 ASP A O 1
ATOM 855 N N . GLY A 1 103 ? -5.129 8.509 17.913 1.00 86.56 103 GLY A N 1
ATOM 856 C CA . GLY A 1 103 ? -4.854 9.709 18.719 1.00 86.56 103 GLY A CA 1
ATOM 857 C C . GLY A 1 103 ? -3.371 10.109 18.841 1.00 86.56 103 GLY A C 1
ATOM 858 O O . GLY A 1 103 ? -3.077 11.199 19.328 1.00 86.56 103 GLY A O 1
ATOM 859 N N . LYS A 1 104 ? -2.421 9.250 18.435 1.00 86.12 104 LYS A N 1
ATOM 860 C CA . LYS A 1 104 ? -1.001 9.630 18.315 1.00 86.12 104 LYS A CA 1
ATOM 861 C C . LYS A 1 104 ? -0.730 10.322 16.982 1.00 86.12 104 LYS A C 1
ATOM 863 O O . LYS A 1 104 ? 0.015 11.292 16.945 1.00 86.12 104 LYS A O 1
ATOM 868 N N . THR A 1 105 ? -1.314 9.796 15.913 1.00 88.06 105 THR A N 1
ATOM 869 C CA . THR A 1 105 ? -1.177 10.290 14.540 1.00 88.06 105 THR A CA 1
ATOM 870 C C . THR A 1 105 ? -1.916 11.613 14.365 1.00 88.06 105 THR A C 1
ATOM 872 O O . THR A 1 105 ? -1.391 12.498 13.715 1.00 88.06 105 THR A O 1
ATOM 875 N N . GLU A 1 106 ? -3.043 11.813 15.060 1.00 85.44 106 GLU A N 1
ATOM 876 C CA . GLU A 1 106 ? -3.760 13.104 15.098 1.00 85.44 106 GLU A CA 1
ATOM 877 C C . GLU A 1 106 ? -2.874 14.271 15.568 1.00 85.44 106 GLU A C 1
ATOM 879 O O . GLU A 1 106 ? -3.153 15.422 15.259 1.00 85.44 106 GLU A O 1
ATOM 884 N N . LYS A 1 107 ? -1.815 13.986 16.335 1.00 84.75 107 LYS A N 1
ATOM 885 C CA . LYS A 1 107 ? -0.873 14.987 16.861 1.00 84.75 107 LYS A CA 1
ATOM 886 C C . LYS A 1 107 ? 0.439 15.048 16.076 1.00 84.75 107 LYS A C 1
ATOM 888 O O . LYS A 1 107 ? 1.358 15.748 16.492 1.00 84.75 107 LYS A O 1
ATOM 893 N N . ASN A 1 108 ? 0.568 14.256 15.017 1.00 83.81 108 ASN A N 1
ATOM 894 C CA . ASN A 1 108 ? 1.778 14.169 14.217 1.00 83.81 108 ASN A CA 1
ATOM 895 C C . ASN A 1 108 ? 1.688 15.153 13.039 1.00 83.81 108 ASN A C 1
ATOM 897 O O . ASN A 1 108 ? 0.663 15.209 12.369 1.00 83.81 108 ASN A O 1
ATOM 901 N N . LEU A 1 109 ? 2.753 15.923 12.799 1.00 78.38 109 LEU A N 1
ATOM 902 C CA . LEU A 1 109 ? 2.806 16.906 11.709 1.00 78.38 109 LEU A CA 1
ATOM 903 C C . LEU A 1 109 ? 3.158 16.276 10.351 1.00 78.38 109 LEU A C 1
ATOM 905 O O . LEU A 1 109 ? 2.754 16.796 9.316 1.00 78.38 109 LEU A O 1
ATOM 909 N N . ASP A 1 110 ? 3.870 15.148 10.356 1.00 80.31 110 ASP A N 1
ATOM 910 C CA . ASP A 1 110 ? 4.399 14.499 9.153 1.00 80.31 110 ASP A CA 1
ATOM 911 C C . ASP A 1 110 ? 3.497 13.362 8.647 1.00 80.31 110 ASP A C 1
ATOM 913 O O . ASP A 1 110 ? 3.444 13.081 7.450 1.00 80.31 110 ASP A O 1
ATOM 917 N N . LEU A 1 111 ? 2.780 12.684 9.552 1.00 84.25 111 LEU A N 1
ATOM 918 C CA . LEU A 1 111 ? 1.924 11.542 9.225 1.00 84.25 111 LEU A CA 1
ATOM 919 C C . LEU A 1 111 ? 0.450 11.879 9.460 1.00 84.25 111 LEU A C 1
ATOM 921 O O . LEU A 1 111 ? -0.008 11.878 10.598 1.00 84.25 111 LEU A O 1
ATOM 925 N N . LYS A 1 112 ? -0.304 12.087 8.375 1.00 87.00 112 LYS A N 1
ATOM 926 C CA . LYS A 1 112 ? -1.728 12.468 8.432 1.00 87.00 112 LYS A CA 1
ATOM 927 C C . LYS A 1 112 ? -2.673 11.311 8.786 1.00 87.00 112 LYS A C 1
ATOM 929 O O . LYS A 1 112 ? -3.719 11.517 9.393 1.00 87.00 112 LYS A O 1
ATOM 934 N N . TYR A 1 113 ? -2.331 10.084 8.395 1.00 91.25 113 TYR A N 1
ATOM 935 C CA . TYR A 1 113 ? -3.139 8.885 8.639 1.00 91.25 113 TYR A CA 1
ATOM 936 C C . TYR A 1 113 ? -2.299 7.612 8.548 1.00 91.25 113 TYR A C 1
ATOM 938 O O . TYR A 1 113 ? -1.139 7.624 8.140 1.00 91.25 113 TYR A O 1
ATOM 946 N N . LYS A 1 114 ? -2.912 6.489 8.923 1.00 92.38 114 LYS A N 1
ATOM 947 C CA . LYS A 1 114 ? -2.366 5.140 8.779 1.00 92.38 114 LYS A CA 1
ATOM 948 C C . LYS A 1 114 ? -3.302 4.269 7.954 1.00 92.38 114 LYS A C 1
ATOM 950 O O . LYS A 1 114 ? -4.502 4.527 7.864 1.00 92.38 114 LYS A O 1
ATOM 955 N N . LEU A 1 115 ? -2.726 3.211 7.395 1.00 93.19 115 LEU A N 1
ATOM 956 C CA . LEU A 1 115 ? -3.426 2.170 6.655 1.00 93.19 115 LEU A CA 1
ATOM 957 C C . LEU A 1 115 ? -3.468 0.902 7.507 1.00 93.19 115 LEU A C 1
ATOM 959 O O . LEU A 1 115 ? -2.431 0.364 7.892 1.00 93.19 115 LEU A O 1
ATOM 963 N N . TYR A 1 116 ? -4.674 0.431 7.806 1.00 94.19 116 TYR A N 1
ATOM 964 C CA . TYR A 1 116 ? -4.905 -0.789 8.570 1.00 94.19 116 TYR A CA 1
ATOM 965 C C . TYR A 1 116 ? -5.561 -1.833 7.678 1.00 94.19 116 TYR A C 1
ATOM 967 O O . TYR A 1 116 ? -6.649 -1.612 7.153 1.00 94.19 116 TYR A O 1
ATOM 975 N N . ARG A 1 117 ? -4.925 -2.992 7.529 1.00 93.62 117 ARG A N 1
ATOM 976 C CA . ARG A 1 117 ? -5.541 -4.140 6.860 1.00 93.62 117 ARG A CA 1
ATOM 977 C C . ARG A 1 117 ? -6.727 -4.644 7.673 1.00 93.62 117 ARG A C 1
ATOM 979 O O . ARG A 1 117 ? -6.572 -4.968 8.847 1.00 93.62 117 ARG A O 1
ATOM 986 N N . VAL A 1 118 ? -7.899 -4.713 7.047 1.00 94.56 118 VAL A N 1
ATOM 987 C CA . VAL A 1 118 ? -9.143 -5.114 7.722 1.00 94.56 118 VAL A CA 1
ATOM 988 C C . VAL A 1 118 ? -9.124 -6.600 8.084 1.00 94.56 118 VAL A C 1
ATOM 990 O O . VAL A 1 118 ? -9.680 -6.986 9.105 1.00 94.56 118 VAL A O 1
ATOM 993 N N . ASP A 1 119 ? -8.425 -7.433 7.309 1.00 90.50 119 ASP A N 1
ATOM 994 C CA . ASP A 1 119 ? -8.248 -8.858 7.621 1.00 90.50 119 ASP A CA 1
ATOM 995 C C . ASP A 1 119 ? -7.357 -9.118 8.848 1.00 90.50 119 ASP A C 1
ATOM 997 O O . ASP A 1 119 ? -7.389 -10.208 9.409 1.00 90.50 119 ASP A O 1
ATOM 1001 N N . LEU A 1 120 ? -6.604 -8.105 9.288 1.00 91.56 120 LEU A N 1
ATOM 1002 C CA . LEU A 1 120 ? -5.774 -8.135 10.493 1.00 91.56 120 LEU A CA 1
ATOM 1003 C C . LEU A 1 120 ? -6.459 -7.497 11.711 1.00 91.56 120 LEU A C 1
ATOM 1005 O O . LEU A 1 120 ? -5.809 -7.253 12.729 1.00 91.56 120 LEU A O 1
ATOM 1009 N N . MET A 1 121 ? -7.748 -7.177 11.602 1.00 92.12 121 MET A N 1
ATOM 1010 C CA . MET A 1 121 ? -8.548 -6.681 12.714 1.00 92.12 121 MET A CA 1
ATOM 1011 C C . MET A 1 121 ? -9.264 -7.842 13.390 1.00 92.12 121 MET A C 1
ATOM 1013 O O . MET A 1 121 ? -9.782 -8.736 12.723 1.00 92.12 121 MET A O 1
ATOM 1017 N N . ASP A 1 122 ? -9.329 -7.785 14.711 1.00 87.25 122 ASP A N 1
ATOM 1018 C CA . ASP A 1 122 ? -10.128 -8.687 15.531 1.00 87.25 122 ASP A CA 1
ATOM 1019 C C . ASP A 1 122 ? -10.944 -7.883 16.559 1.00 87.25 122 ASP A C 1
ATOM 1021 O O . ASP A 1 122 ? -10.560 -6.761 16.906 1.00 87.25 122 ASP A O 1
ATOM 1025 N N . ASP A 1 123 ? -12.088 -8.412 17.002 1.00 89.00 123 ASP A N 1
ATOM 1026 C CA . ASP A 1 123 ? -13.015 -7.743 17.937 1.00 89.00 123 ASP A CA 1
ATOM 1027 C C . ASP A 1 123 ? -13.355 -6.285 17.534 1.00 89.00 123 ASP A C 1
ATOM 1029 O O . ASP A 1 123 ? -13.294 -5.336 18.327 1.00 89.00 123 ASP A O 1
ATOM 1033 N N . LEU A 1 124 ? -13.650 -6.069 16.244 1.00 92.81 124 LEU A N 1
ATOM 1034 C CA . LEU A 1 124 ? -13.978 -4.736 15.740 1.00 92.81 124 LEU A CA 1
ATOM 1035 C C . LEU A 1 124 ? -15.370 -4.293 16.200 1.00 92.81 124 LEU A C 1
ATOM 1037 O O . LEU A 1 124 ? -16.373 -4.958 15.950 1.00 92.81 124 LEU A O 1
ATOM 1041 N N . THR A 1 125 ? -15.441 -3.107 16.801 1.00 94.50 125 THR A N 1
ATOM 1042 C CA . THR A 1 125 ? -16.673 -2.485 17.297 1.00 94.50 125 THR A CA 1
ATOM 1043 C C . THR A 1 125 ? -16.705 -0.985 17.003 1.00 94.50 125 THR A C 1
ATOM 1045 O O . THR A 1 125 ? -15.672 -0.323 16.882 1.00 94.50 125 THR A O 1
ATOM 1048 N N . ILE A 1 126 ? -17.910 -0.416 16.890 1.00 94.31 126 ILE A N 1
ATOM 1049 C CA . ILE A 1 126 ? -18.097 1.038 16.787 1.00 94.31 126 ILE A CA 1
ATOM 1050 C C . ILE A 1 126 ? -18.139 1.617 18.201 1.00 94.31 126 ILE A C 1
ATOM 1052 O O . ILE A 1 126 ? -18.966 1.220 19.023 1.00 94.31 126 ILE A O 1
ATOM 1056 N N . ASN A 1 127 ? -17.276 2.587 18.490 1.00 87.44 127 ASN A N 1
ATOM 1057 C CA . ASN A 1 127 ? -17.231 3.236 19.791 1.00 87.44 127 ASN A CA 1
ATOM 1058 C C . ASN A 1 127 ? -18.276 4.361 19.869 1.00 87.44 127 ASN A C 1
ATOM 1060 O O . ASN A 1 127 ? -18.008 5.512 19.531 1.00 87.44 127 ASN A O 1
ATOM 1064 N N . LEU A 1 128 ? -19.489 4.009 20.303 1.00 80.44 128 LEU A N 1
ATOM 1065 C CA . LEU A 1 128 ? -20.624 4.938 20.381 1.00 80.44 128 LEU A CA 1
ATOM 1066 C C . LEU A 1 128 ? -20.562 5.902 21.576 1.00 80.44 128 LEU A C 1
ATOM 1068 O O . LEU A 1 128 ? -21.208 6.944 21.537 1.00 80.44 128 LEU A O 1
ATOM 1072 N N . LYS A 1 129 ? -19.813 5.554 22.631 1.00 75.00 129 LYS A N 1
ATOM 1073 C CA . LYS A 1 129 ? -19.762 6.315 23.895 1.00 75.00 129 LYS A CA 1
ATOM 1074 C C . LYS A 1 129 ? -18.751 7.462 23.885 1.00 75.00 129 LYS A C 1
ATOM 1076 O O . LYS A 1 129 ? -18.735 8.265 24.810 1.00 75.00 129 LYS A O 1
ATOM 1081 N N . ASP A 1 130 ? -17.878 7.501 22.890 1.00 73.69 130 ASP A N 1
ATOM 1082 C CA . ASP A 1 130 ? -16.771 8.446 22.825 1.00 73.69 130 ASP A CA 1
ATOM 1083 C C . ASP A 1 130 ? -17.143 9.674 21.976 1.00 73.69 130 ASP A C 1
ATOM 1085 O O . ASP A 1 130 ? -18.107 9.638 21.197 1.00 73.69 130 ASP A O 1
ATOM 1089 N N . ARG A 1 131 ? -16.375 10.765 22.118 1.00 80.06 131 ARG A N 1
ATOM 1090 C CA . ARG A 1 131 ? -16.548 11.961 21.272 1.00 80.06 131 ARG A CA 1
ATOM 1091 C C . ARG A 1 131 ? -16.430 11.580 19.795 1.00 80.06 131 ARG A C 1
ATOM 1093 O O . ARG A 1 131 ? -15.745 10.599 19.468 1.00 80.06 131 ARG A O 1
ATOM 1100 N N . ASP A 1 132 ? -17.055 12.372 18.931 1.00 87.62 132 ASP A N 1
ATOM 1101 C CA . ASP A 1 132 ? -16.966 12.189 17.483 1.00 87.62 132 ASP A CA 1
ATOM 1102 C C . ASP A 1 132 ? -15.503 12.055 17.033 1.00 87.62 132 ASP A C 1
ATOM 1104 O O . ASP A 1 132 ? -14.572 12.585 17.652 1.00 87.62 132 ASP A O 1
ATOM 1108 N N . GLY A 1 133 ? -15.300 11.215 16.022 1.00 87.31 133 GLY A N 1
ATOM 1109 C CA . GLY A 1 133 ? -13.991 10.985 15.430 1.00 87.31 133 GLY A CA 1
ATOM 1110 C C . GLY A 1 133 ? -13.566 12.163 14.564 1.00 87.31 133 GLY A C 1
ATOM 1111 O O . GLY A 1 133 ? -14.407 12.856 13.997 1.00 87.31 133 GLY A O 1
ATOM 1112 N N . THR A 1 134 ? -12.256 12.339 14.438 1.00 91.25 134 THR A N 1
ATOM 1113 C CA . THR A 1 134 ? -11.644 13.249 13.463 1.00 91.25 134 THR A CA 1
ATOM 1114 C C . THR A 1 134 ? -12.117 12.872 12.061 1.00 91.25 134 THR A C 1
ATOM 1116 O O . THR A 1 134 ? -12.171 11.685 11.729 1.00 91.25 134 THR A O 1
ATOM 1119 N N . THR A 1 135 ? -12.476 13.860 11.248 1.00 90.88 135 THR A N 1
ATOM 1120 C CA . THR A 1 135 ? -12.925 13.669 9.862 1.00 90.88 135 THR A CA 1
ATOM 1121 C C . THR A 1 135 ? -11.773 13.819 8.859 1.00 90.88 135 THR A C 1
ATOM 1123 O O . THR A 1 135 ? -10.661 14.211 9.220 1.00 90.88 135 THR A O 1
ATOM 1126 N N . LYS A 1 136 ? -12.015 13.484 7.583 1.00 90.19 136 LYS A N 1
ATOM 1127 C CA . LYS A 1 136 ? -11.028 13.677 6.501 1.00 90.19 136 LYS A CA 1
ATOM 1128 C C . LYS A 1 136 ? -10.707 15.160 6.308 1.00 90.19 136 LYS A C 1
ATOM 1130 O O . LYS A 1 136 ? -9.577 15.517 5.973 1.00 90.19 136 LYS A O 1
ATOM 1135 N N . GLU A 1 137 ? -11.715 15.999 6.514 1.00 89.94 137 GLU A N 1
ATOM 1136 C CA . GLU A 1 137 ? -11.647 17.449 6.451 1.00 89.94 137 GLU A CA 1
ATOM 1137 C C . GLU A 1 137 ? -10.790 17.999 7.594 1.00 89.94 137 GLU A C 1
ATOM 1139 O O . GLU A 1 137 ? -9.849 18.743 7.327 1.00 89.94 137 GLU A O 1
ATOM 1144 N N . ASP A 1 138 ? -11.029 17.552 8.834 1.00 89.38 138 ASP A N 1
ATOM 1145 C CA . ASP A 1 138 ? -10.223 17.949 10.003 1.00 89.38 138 ASP A CA 1
ATOM 1146 C C . ASP A 1 138 ? -8.740 17.586 9.827 1.00 89.38 138 ASP A C 1
ATOM 1148 O O . ASP A 1 138 ? -7.851 18.324 10.248 1.00 89.38 138 ASP A O 1
ATOM 1152 N N . ALA A 1 139 ? -8.466 16.446 9.185 1.00 87.25 139 ALA A N 1
ATOM 1153 C CA . ALA A 1 139 ? -7.111 15.980 8.900 1.00 87.25 139 ALA A CA 1
ATOM 1154 C C . ALA A 1 139 ? -6.482 16.611 7.640 1.00 87.25 139 ALA A C 1
ATOM 1156 O O . ALA A 1 139 ? -5.321 16.331 7.336 1.00 87.25 139 ALA A O 1
ATOM 1157 N N . GLY A 1 140 ? -7.220 17.435 6.885 1.00 88.06 140 GLY A N 1
ATOM 1158 C CA . GLY A 1 140 ? -6.718 18.091 5.675 1.00 88.06 140 GLY A CA 1
ATOM 1159 C C . GLY A 1 140 ? -6.344 17.123 4.544 1.00 88.06 140 GLY A C 1
ATOM 1160 O O . GLY A 1 140 ? -5.404 17.392 3.794 1.00 88.06 140 GLY A O 1
ATOM 1161 N N . ILE A 1 141 ? -7.042 15.984 4.435 1.00 87.69 141 ILE A N 1
ATOM 1162 C CA . ILE A 1 141 ? -6.788 14.942 3.416 1.00 87.69 141 ILE A CA 1
ATOM 1163 C C . ILE A 1 141 ? -7.959 14.720 2.459 1.00 87.69 141 ILE A C 1
ATOM 1165 O O . ILE A 1 141 ? -7.927 13.794 1.652 1.00 87.69 141 ILE A O 1
ATOM 1169 N N . GLN A 1 142 ? -8.998 15.553 2.533 1.00 86.44 142 GLN A N 1
ATOM 1170 C CA . GLN A 1 142 ? -10.191 15.398 1.702 1.00 86.44 142 GLN A CA 1
ATOM 1171 C C . GLN A 1 142 ? -9.854 15.351 0.204 1.00 86.44 142 GLN A C 1
ATOM 1173 O O . GLN A 1 142 ? -10.324 14.454 -0.487 1.00 86.44 142 GLN A O 1
ATOM 1178 N N . GLY A 1 143 ? -8.984 16.247 -0.276 1.00 85.19 143 GLY A N 1
ATOM 1179 C CA . GLY A 1 143 ? -8.552 16.260 -1.679 1.00 85.19 143 GLY A CA 1
ATOM 1180 C C . GLY A 1 143 ? -7.685 15.057 -2.073 1.00 85.19 143 GLY A C 1
ATOM 1181 O O . GLY A 1 143 ? -7.790 14.565 -3.189 1.00 85.19 143 GLY A O 1
ATOM 1182 N N . GLU A 1 144 ? -6.871 14.522 -1.153 1.00 82.88 144 GLU A N 1
ATOM 1183 C CA . GLU A 1 144 ? -6.068 13.310 -1.413 1.00 82.88 144 GLU A CA 1
ATOM 1184 C C . GLU A 1 144 ? -6.952 12.066 -1.595 1.00 82.88 144 GLU A C 1
ATOM 1186 O O . GLU A 1 144 ? -6.590 11.143 -2.324 1.00 82.88 144 GLU A O 1
ATOM 1191 N N . LEU A 1 145 ? -8.107 12.033 -0.924 1.00 84.62 145 LEU A N 1
ATOM 1192 C CA . LEU A 1 145 ? -9.032 10.898 -0.918 1.00 84.62 145 LEU A CA 1
ATOM 1193 C C . LEU A 1 145 ? -10.270 11.106 -1.795 1.00 84.62 145 LEU A C 1
ATOM 1195 O O . LEU A 1 145 ? -11.151 10.245 -1.805 1.00 84.62 145 LEU A O 1
ATOM 1199 N N . GLU A 1 146 ? -10.345 12.219 -2.524 1.00 85.31 146 GLU A N 1
ATOM 1200 C CA . GLU A 1 146 ? -11.436 12.514 -3.453 1.00 85.31 146 GLU A CA 1
ATOM 1201 C C . GLU A 1 146 ? -11.463 11.495 -4.598 1.00 85.31 146 GLU A C 1
ATOM 1203 O O . GLU A 1 146 ? -12.518 10.968 -4.951 1.00 85.31 146 GLU A O 1
ATOM 1208 N N . ASN A 1 147 ? -10.282 11.138 -5.114 1.00 87.31 147 ASN A N 1
ATOM 1209 C CA . ASN A 1 147 ? -10.121 10.119 -6.142 1.00 87.31 147 ASN A CA 1
ATOM 1210 C C . ASN A 1 147 ? -9.370 8.894 -5.597 1.00 87.31 147 ASN A C 1
ATOM 1212 O O . ASN A 1 147 ? -8.158 8.746 -5.757 1.00 87.31 147 ASN A O 1
ATOM 1216 N N . LEU A 1 148 ? -10.119 7.975 -4.980 1.00 87.50 148 LEU A N 1
ATOM 1217 C CA . LEU A 1 148 ? -9.576 6.716 -4.448 1.00 87.50 148 LEU A CA 1
ATOM 1218 C C . LEU A 1 148 ? -8.983 5.806 -5.531 1.00 87.50 148 LEU A C 1
ATOM 1220 O O . LEU A 1 148 ? -8.145 4.957 -5.226 1.00 87.50 148 LEU A O 1
ATOM 1224 N N . TYR A 1 149 ? -9.428 5.956 -6.781 1.00 86.38 149 TYR A N 1
ATOM 1225 C CA . TYR A 1 149 ? -8.876 5.214 -7.905 1.00 86.38 149 TYR A CA 1
ATOM 1226 C C . TYR A 1 149 ? -7.455 5.691 -8.206 1.00 86.38 149 TYR A C 1
ATOM 1228 O O . TYR A 1 149 ? -6.532 4.891 -8.151 1.00 86.38 149 TYR A O 1
ATOM 1236 N N . LYS A 1 150 ? -7.242 6.999 -8.360 1.00 88.94 150 LYS A N 1
ATOM 1237 C CA . LYS A 1 150 ? -5.896 7.569 -8.511 1.00 88.94 150 LYS A CA 1
ATOM 1238 C C . LYS A 1 150 ? -5.012 7.269 -7.298 1.00 88.94 150 LYS A C 1
ATOM 1240 O O . LYS A 1 150 ? -3.870 6.845 -7.445 1.00 88.94 150 LYS A O 1
ATOM 1245 N N . TYR A 1 151 ? -5.569 7.378 -6.091 1.00 89.69 151 TYR A N 1
ATOM 1246 C CA . TYR A 1 151 ? -4.853 7.040 -4.861 1.00 89.69 151 TYR A CA 1
ATOM 1247 C C . TYR A 1 151 ? -4.283 5.611 -4.878 1.00 89.69 151 TYR A C 1
ATOM 1249 O O . TYR A 1 151 ? -3.145 5.399 -4.459 1.00 89.69 151 TYR A O 1
ATOM 1257 N N . ARG A 1 152 ? -5.050 4.621 -5.364 1.00 89.62 152 ARG A N 1
ATOM 1258 C CA . ARG A 1 152 ? -4.600 3.216 -5.423 1.00 89.62 152 ARG A CA 1
ATOM 1259 C C . ARG A 1 152 ? -3.415 3.034 -6.377 1.00 89.62 152 ARG A C 1
ATOM 1261 O O . ARG A 1 152 ? -2.535 2.237 -6.078 1.00 89.62 152 ARG A O 1
ATOM 1268 N N . MET A 1 153 ? -3.407 3.760 -7.496 1.00 90.00 153 MET A N 1
ATOM 1269 C CA . MET A 1 153 ? -2.384 3.661 -8.541 1.00 90.00 153 MET A CA 1
ATOM 1270 C C . MET A 1 153 ? -1.085 4.283 -8.075 1.00 90.00 153 MET A C 1
ATOM 1272 O O . MET A 1 153 ? -0.019 3.695 -8.226 1.00 90.00 153 MET A O 1
ATOM 1276 N N . GLU A 1 154 ? -1.188 5.432 -7.405 1.00 91.94 154 GLU A N 1
ATOM 1277 C CA . GLU A 1 154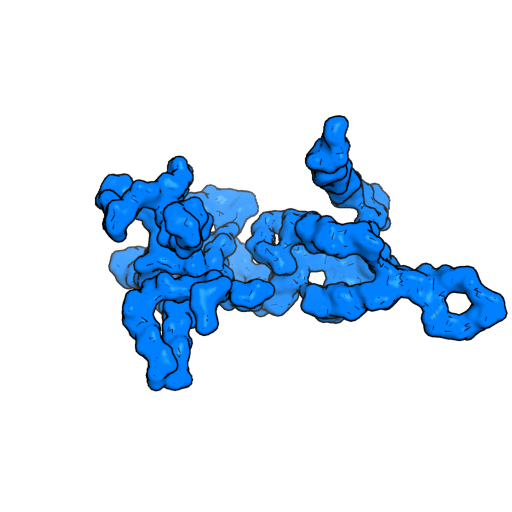 ? -0.041 6.056 -6.762 1.00 91.94 1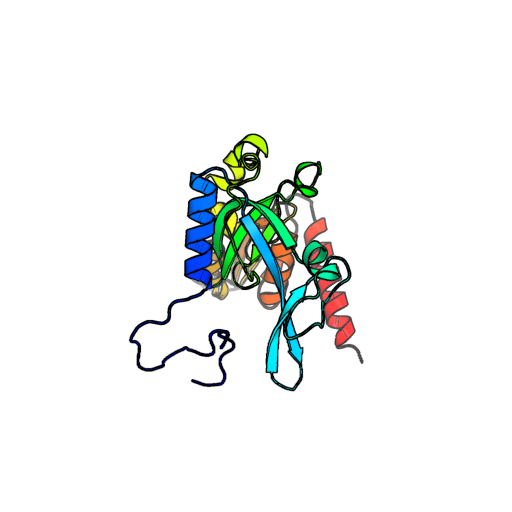54 GLU A CA 1
ATOM 1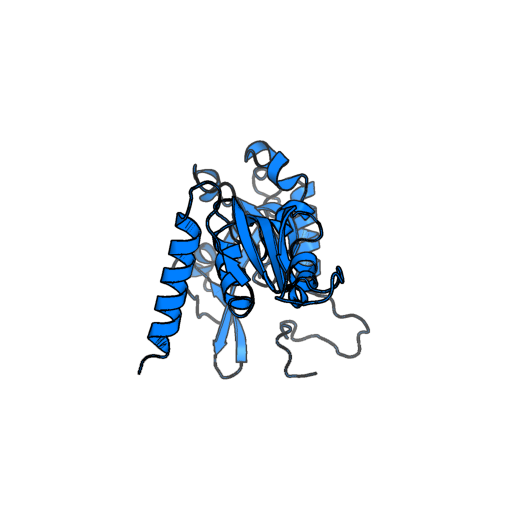278 C C . GLU A 1 154 ? 0.500 5.170 -5.621 1.00 91.94 154 GLU A C 1
ATOM 1280 O O . GLU A 1 154 ? 1.682 5.233 -5.306 1.00 91.94 154 GLU A O 1
ATOM 1285 N N . ASN A 1 155 ? -0.317 4.306 -5.006 1.00 89.88 155 ASN A N 1
ATOM 1286 C CA . ASN A 1 155 ? 0.065 3.476 -3.858 1.00 89.88 155 ASN A CA 1
ATOM 1287 C C . ASN A 1 155 ? -0.167 1.972 -4.117 1.00 89.88 155 ASN A C 1
ATOM 1289 O O . ASN A 1 155 ? -0.982 1.358 -3.420 1.00 89.88 155 ASN A O 1
ATOM 1293 N N . PRO A 1 156 ? 0.581 1.331 -5.039 1.00 85.00 156 PRO A N 1
ATOM 1294 C CA . PRO A 1 156 ? 0.323 -0.048 -5.467 1.00 85.00 156 PRO A CA 1
ATOM 1295 C C . PRO A 1 156 ? 0.369 -1.066 -4.314 1.00 85.00 156 PRO A C 1
ATOM 1297 O O . PRO A 1 156 ? -0.353 -2.059 -4.326 1.00 85.00 156 PRO A O 1
ATOM 1300 N N . TYR A 1 157 ? 1.151 -0.799 -3.264 1.00 87.44 157 TYR A N 1
ATOM 1301 C CA . TYR A 1 157 ? 1.221 -1.637 -2.059 1.00 87.44 157 TYR A CA 1
ATOM 1302 C C . TYR A 1 157 ? 0.650 -0.978 -0.802 1.00 87.44 157 TYR A C 1
ATOM 1304 O O . TYR A 1 157 ? 0.815 -1.505 0.299 1.00 87.44 157 TYR A O 1
ATOM 1312 N N . MET A 1 158 ? -0.080 0.131 -0.960 1.00 89.44 158 MET A N 1
ATOM 1313 C CA . MET A 1 158 ? -0.751 0.839 0.132 1.00 89.44 158 MET A CA 1
ATOM 1314 C C . MET A 1 158 ? 0.217 1.238 1.260 1.00 89.44 158 MET A C 1
ATOM 1316 O O . MET A 1 158 ? -0.081 1.056 2.443 1.00 89.44 158 MET A O 1
ATOM 1320 N N . PHE A 1 159 ? 1.397 1.761 0.915 1.00 85.50 159 PHE A N 1
ATOM 1321 C CA . PHE A 1 159 ? 2.301 2.367 1.896 1.00 85.50 159 PHE A CA 1
ATOM 1322 C C . PHE A 1 159 ? 2.082 3.868 1.992 1.00 85.50 159 PHE A C 1
ATOM 1324 O O . PHE A 1 159 ? 1.831 4.539 1.001 1.00 85.50 159 PHE A O 1
ATOM 1331 N N . THR A 1 160 ? 2.254 4.421 3.188 1.00 83.50 160 THR A N 1
ATOM 1332 C CA . THR A 1 160 ? 2.367 5.870 3.370 1.00 83.50 160 THR A CA 1
ATOM 1333 C C . THR A 1 160 ? 3.759 6.335 2.948 1.00 83.50 160 THR A C 1
ATOM 1335 O O . THR A 1 160 ? 4.742 5.612 3.139 1.00 83.50 160 THR A O 1
ATOM 1338 N N . GLY A 1 161 ? 3.878 7.541 2.403 1.00 85.62 161 GLY A N 1
ATOM 1339 C CA . GLY A 1 161 ? 5.177 8.076 2.011 1.00 85.62 161 GLY A CA 1
ATOM 1340 C C . GLY A 1 161 ? 5.091 9.160 0.953 1.00 85.62 161 GLY A C 1
ATOM 1341 O O . GLY A 1 161 ? 4.022 9.688 0.654 1.00 85.62 161 GLY A O 1
ATOM 1342 N N . LYS A 1 162 ? 6.257 9.489 0.402 1.00 89.81 162 LYS A N 1
ATOM 1343 C CA . LYS A 1 162 ? 6.407 10.514 -0.625 1.00 89.81 162 LYS A CA 1
ATOM 1344 C C . LYS A 1 162 ? 5.895 9.996 -1.967 1.00 89.81 162 LYS A C 1
ATOM 1346 O O . LYS A 1 162 ? 6.340 8.940 -2.415 1.00 89.81 162 LYS A O 1
ATOM 1351 N N . VAL A 1 163 ? 5.012 10.763 -2.600 1.00 92.06 163 VAL A N 1
ATOM 1352 C CA . VAL A 1 163 ? 4.555 10.536 -3.975 1.00 92.06 163 VAL A CA 1
ATOM 1353 C C . VAL A 1 163 ? 5.326 11.460 -4.913 1.00 92.06 163 VAL A C 1
ATOM 1355 O O . VAL A 1 163 ? 5.362 12.670 -4.697 1.00 92.06 163 VAL A O 1
ATOM 1358 N N . GLU A 1 164 ? 5.934 10.901 -5.956 1.00 95.38 164 GLU A N 1
ATOM 1359 C CA . GLU A 1 164 ? 6.671 11.640 -6.984 1.00 95.38 164 GLU A CA 1
ATOM 1360 C C . GLU A 1 164 ? 6.418 11.052 -8.373 1.00 95.38 164 GLU A C 1
ATOM 1362 O O . GLU A 1 164 ? 6.048 9.890 -8.512 1.00 95.38 164 GLU A O 1
ATOM 1367 N N . THR A 1 165 ? 6.659 11.845 -9.418 1.00 96.88 165 THR A N 1
ATOM 1368 C CA . THR A 1 165 ? 6.740 11.319 -10.786 1.00 96.88 165 THR A CA 1
ATOM 1369 C C . THR A 1 165 ? 8.146 10.804 -11.054 1.00 96.88 165 THR A C 1
ATOM 1371 O O . THR A 1 165 ? 9.107 11.581 -11.030 1.00 96.88 165 THR A O 1
ATOM 1374 N N . VAL A 1 166 ? 8.247 9.514 -11.353 1.00 97.19 166 VAL A N 1
ATOM 1375 C CA . VAL A 1 166 ? 9.489 8.819 -11.711 1.00 97.19 166 VAL A CA 1
ATOM 1376 C C . VAL A 1 166 ? 9.474 8.454 -13.190 1.00 97.19 166 VAL A C 1
ATOM 1378 O O . VAL A 1 166 ? 8.404 8.397 -13.791 1.00 97.19 166 VAL A O 1
ATOM 1381 N N . ARG A 1 167 ? 10.655 8.216 -13.771 1.00 98.19 167 ARG A N 1
ATOM 1382 C CA . ARG A 1 167 ? 10.780 7.701 -15.135 1.00 98.19 167 ARG A CA 1
ATOM 1383 C C . ARG A 1 167 ? 11.292 6.273 -15.115 1.00 98.19 167 ARG A C 1
ATOM 1385 O O . ARG A 1 167 ? 12.301 5.989 -14.466 1.00 98.19 167 ARG A O 1
ATOM 1392 N N . ILE A 1 168 ? 10.611 5.402 -15.840 1.00 98.12 168 ILE A N 1
ATOM 1393 C CA . ILE A 1 168 ? 11.019 4.018 -16.047 1.00 98.12 168 ILE A CA 1
ATOM 1394 C C . ILE A 1 168 ? 11.223 3.740 -17.527 1.00 98.12 168 ILE A C 1
ATOM 1396 O O . ILE A 1 168 ? 10.581 4.359 -18.369 1.00 98.12 168 ILE A O 1
ATOM 1400 N N . ARG A 1 169 ? 12.101 2.791 -17.820 1.00 97.94 169 ARG A N 1
ATOM 1401 C CA . ARG A 1 169 ? 12.187 2.096 -19.094 1.00 97.94 169 ARG A CA 1
ATOM 1402 C C . ARG A 1 169 ? 11.588 0.714 -18.912 1.00 97.94 169 ARG A C 1
ATOM 1404 O O . ARG A 1 169 ? 11.983 0.019 -17.980 1.00 97.94 169 ARG A O 1
ATOM 1411 N N . VAL A 1 170 ? 10.646 0.340 -19.765 1.00 97.62 170 VAL A N 1
ATOM 1412 C CA . VAL A 1 170 ? 9.967 -0.959 -19.722 1.00 97.62 170 VAL A CA 1
ATOM 1413 C C . VAL A 1 170 ? 10.076 -1.650 -21.070 1.00 97.62 170 VAL A C 1
ATOM 1415 O O . VAL A 1 170 ? 9.884 -1.007 -22.104 1.00 97.62 170 VAL A O 1
ATOM 1418 N N . ASP A 1 171 ? 10.364 -2.947 -21.062 1.00 96.44 171 ASP A N 1
ATOM 1419 C CA . ASP A 1 171 ? 10.334 -3.761 -22.276 1.00 96.44 171 ASP A CA 1
ATOM 1420 C C . ASP A 1 171 ? 8.935 -3.718 -22.908 1.00 96.44 171 ASP A C 1
ATOM 1422 O O . ASP A 1 171 ? 7.913 -3.768 -22.220 1.00 96.44 171 ASP A O 1
ATOM 1426 N N . ALA A 1 172 ? 8.864 -3.592 -24.233 1.00 94.06 172 ALA A N 1
ATOM 1427 C CA . ALA A 1 172 ? 7.605 -3.319 -24.927 1.00 94.06 172 ALA A CA 1
ATOM 1428 C C . ALA A 1 172 ? 6.546 -4.416 -24.715 1.00 94.06 172 ALA A C 1
ATOM 1430 O O . ALA A 1 172 ? 5.353 -4.118 -24.659 1.00 94.06 172 ALA A O 1
ATOM 1431 N N . ASP A 1 173 ? 6.976 -5.670 -24.549 1.00 94.06 173 ASP A N 1
ATOM 1432 C CA . ASP A 1 173 ? 6.089 -6.805 -24.279 1.00 94.06 173 ASP A CA 1
ATOM 1433 C C . ASP A 1 173 ? 5.507 -6.809 -22.851 1.00 94.06 173 ASP A C 1
ATOM 1435 O O . ASP A 1 173 ? 4.512 -7.489 -22.594 1.00 94.06 173 ASP A O 1
ATOM 1439 N N . GLN A 1 174 ? 6.051 -5.991 -21.943 1.00 95.44 174 GLN A N 1
ATOM 1440 C CA . GLN A 1 174 ? 5.558 -5.812 -20.577 1.00 95.44 174 GLN A CA 1
ATOM 1441 C C . GLN A 1 174 ? 4.625 -4.611 -20.417 1.00 95.44 174 GLN A C 1
ATOM 1443 O O . GLN A 1 174 ? 4.182 -4.336 -19.302 1.00 95.44 174 GLN A O 1
ATOM 1448 N N . LEU A 1 175 ? 4.264 -3.899 -21.492 1.00 93.62 175 LEU A N 1
ATOM 1449 C CA . LEU A 1 175 ? 3.380 -2.730 -21.388 1.00 93.62 175 LEU A CA 1
ATOM 1450 C C . LEU A 1 175 ? 2.032 -3.069 -20.724 1.00 93.62 175 LEU A C 1
ATOM 1452 O O . LEU A 1 175 ? 1.520 -2.273 -19.940 1.00 93.62 175 LEU A O 1
ATOM 1456 N N . THR A 1 176 ? 1.497 -4.273 -20.955 1.00 93.88 176 THR A N 1
ATOM 1457 C CA . THR A 1 176 ? 0.285 -4.769 -20.275 1.00 93.88 176 THR A CA 1
ATOM 1458 C C . THR A 1 176 ? 0.427 -4.730 -18.753 1.00 93.88 176 THR A C 1
ATOM 1460 O O . THR A 1 176 ? -0.500 -4.315 -18.069 1.00 93.88 176 THR A O 1
ATOM 1463 N N . GLN A 1 177 ? 1.606 -5.057 -18.212 1.00 93.44 177 GLN A N 1
ATOM 1464 C CA . GLN A 1 177 ? 1.859 -4.984 -16.770 1.00 93.44 177 GLN A CA 1
ATOM 1465 C C . GLN A 1 177 ? 1.791 -3.541 -16.260 1.00 93.44 177 GLN A C 1
ATOM 1467 O O . GLN A 1 177 ? 1.309 -3.297 -15.160 1.00 93.44 177 GLN A O 1
ATOM 1472 N N . ILE A 1 178 ? 2.236 -2.560 -17.047 1.00 95.12 178 ILE A N 1
ATOM 1473 C CA . ILE A 1 178 ? 2.097 -1.146 -16.670 1.00 95.12 178 ILE A CA 1
ATOM 1474 C C . ILE A 1 178 ? 0.616 -0.770 -16.588 1.00 95.12 178 ILE A C 1
ATOM 1476 O O . ILE A 1 178 ? 0.192 -0.172 -15.600 1.00 95.12 178 ILE A O 1
ATOM 1480 N N . VAL A 1 179 ? -0.179 -1.175 -17.581 1.00 94.19 179 VAL A N 1
ATOM 1481 C CA . VAL A 1 179 ? -1.623 -0.900 -17.626 1.00 94.19 179 VAL A CA 1
ATOM 1482 C C . VAL A 1 179 ? -2.374 -1.611 -16.495 1.00 94.19 179 VAL A C 1
ATOM 1484 O O . VAL A 1 179 ? -3.226 -1.006 -15.852 1.00 94.19 179 VAL A O 1
ATOM 1487 N N . ASP A 1 180 ? -2.030 -2.854 -16.168 1.00 92.00 180 ASP A N 1
ATOM 1488 C CA . ASP A 1 180 ? -2.690 -3.597 -15.086 1.00 92.00 180 ASP A CA 1
ATOM 1489 C C . ASP A 1 180 ? -2.524 -2.915 -13.715 1.00 92.00 180 ASP A C 1
ATOM 1491 O O . ASP A 1 180 ? -3.425 -2.963 -12.871 1.00 92.00 180 ASP A O 1
ATOM 1495 N N . TRP A 1 181 ? -1.386 -2.251 -13.489 1.00 92.44 181 TRP A N 1
ATOM 1496 C CA . TRP A 1 181 ? -1.085 -1.570 -12.228 1.00 92.44 181 TRP A CA 1
ATOM 1497 C C . TRP A 1 181 ? -1.499 -0.095 -12.204 1.00 92.44 181 TRP A C 1
ATOM 1499 O O . TRP A 1 181 ? -1.967 0.391 -11.169 1.00 92.44 181 TRP A O 1
ATOM 1509 N N . PHE A 1 182 ? -1.330 0.614 -13.320 1.00 93.00 182 PHE A N 1
ATOM 1510 C CA . PHE A 1 182 ? -1.462 2.073 -13.397 1.00 93.00 182 PHE A CA 1
ATOM 1511 C C . PHE A 1 182 ? -2.550 2.543 -14.378 1.00 93.00 182 PHE A C 1
ATOM 1513 O O . PHE A 1 182 ? -2.748 3.746 -14.523 1.00 93.00 182 PHE A O 1
ATOM 1520 N N . SER A 1 183 ? -3.297 1.623 -15.001 1.00 91.88 183 SER A N 1
ATOM 1521 C CA . SER A 1 183 ? -4.282 1.893 -16.063 1.00 91.88 183 SER A CA 1
ATOM 1522 C C . SER A 1 183 ? -3.687 2.767 -17.160 1.00 91.88 183 SER A C 1
ATOM 1524 O O . SER A 1 183 ? -2.752 2.354 -17.825 1.00 91.88 183 SER A O 1
ATOM 1526 N N . ASP A 1 184 ? -4.208 3.970 -17.336 1.00 90.19 184 ASP A N 1
ATOM 1527 C CA . ASP A 1 184 ? -3.809 5.003 -18.273 1.00 90.19 184 ASP A CA 1
ATOM 1528 C C . ASP A 1 184 ? -3.254 6.242 -17.542 1.00 90.19 184 ASP A C 1
ATOM 1530 O O . ASP A 1 184 ? -3.010 7.268 -18.170 1.00 90.19 184 ASP A O 1
ATOM 1534 N N . ASP A 1 185 ? -3.006 6.164 -16.222 1.00 92.12 185 ASP A N 1
ATOM 1535 C CA . ASP A 1 185 ? -2.419 7.251 -15.414 1.00 92.12 185 ASP A CA 1
ATOM 1536 C C . ASP A 1 185 ? -0.880 7.255 -15.503 1.00 92.12 185 ASP A C 1
ATOM 1538 O O . ASP A 1 185 ? -0.158 7.244 -14.500 1.00 92.12 185 ASP A O 1
ATOM 1542 N N . PHE A 1 186 ? -0.369 7.248 -16.734 1.00 95.31 186 PHE A N 1
ATOM 1543 C CA . PHE A 1 186 ? 1.048 7.371 -17.060 1.00 95.31 186 PHE A CA 1
ATOM 1544 C C . PHE A 1 186 ? 1.243 8.080 -18.404 1.00 95.31 186 PHE A C 1
ATOM 1546 O O . PHE A 1 186 ? 0.334 8.162 -19.226 1.00 95.31 186 PHE A O 1
ATOM 1553 N N . GLU A 1 187 ? 2.450 8.583 -18.646 1.00 97.06 187 GLU A N 1
ATOM 1554 C CA . GLU A 1 187 ? 2.798 9.271 -19.889 1.00 97.06 187 GLU A CA 1
ATOM 1555 C C . GLU A 1 187 ? 3.935 8.536 -20.601 1.00 97.06 187 GLU A C 1
ATOM 1557 O O . GLU A 1 187 ? 5.012 8.350 -20.033 1.00 97.06 187 GLU A O 1
ATOM 1562 N N . VAL A 1 188 ? 3.716 8.134 -21.856 1.00 96.62 188 VAL A N 1
ATOM 1563 C CA . VAL A 1 188 ? 4.785 7.596 -22.708 1.00 96.62 188 VAL A CA 1
ATOM 1564 C C . VAL A 1 188 ? 5.614 8.761 -23.237 1.00 96.62 188 VAL A C 1
ATOM 1566 O O . VAL A 1 188 ? 5.135 9.575 -24.022 1.00 96.62 188 VAL A O 1
ATOM 1569 N N . ILE A 1 189 ? 6.871 8.830 -22.813 1.00 97.00 189 ILE A N 1
ATOM 1570 C CA . ILE A 1 189 ? 7.808 9.900 -23.167 1.00 97.00 189 ILE A CA 1
ATOM 1571 C C . ILE A 1 189 ? 8.548 9.585 -24.468 1.00 97.00 189 ILE A C 1
ATOM 1573 O O . ILE A 1 189 ? 8.924 10.489 -25.213 1.00 97.00 189 ILE A O 1
ATOM 1577 N N . GLY A 1 190 ? 8.783 8.304 -24.737 1.00 93.19 190 GLY A N 1
ATOM 1578 C CA . GLY A 1 190 ? 9.488 7.860 -25.928 1.00 93.19 190 GLY A CA 1
ATOM 1579 C C . GLY A 1 190 ? 9.403 6.356 -26.123 1.00 93.19 190 GLY A C 1
ATOM 1580 O O . GLY A 1 190 ? 9.011 5.611 -25.225 1.00 93.19 190 GLY A O 1
ATOM 1581 N N . SER A 1 191 ? 9.789 5.918 -27.316 1.00 92.50 191 SER A N 1
ATOM 1582 C CA . SER A 1 191 ? 9.934 4.508 -27.665 1.00 92.50 191 SER A CA 1
ATOM 1583 C C . SER A 1 191 ? 11.330 4.258 -28.222 1.00 92.50 191 SER A C 1
ATOM 1585 O O . SER A 1 191 ? 11.940 5.123 -28.852 1.00 92.50 191 SER A O 1
ATOM 1587 N N . ILE A 1 192 ? 11.855 3.077 -27.928 1.00 91.12 192 ILE A N 1
ATOM 1588 C CA . ILE A 1 192 ? 13.166 2.604 -28.359 1.00 91.12 192 ILE A CA 1
ATOM 1589 C C . ILE A 1 192 ? 12.895 1.458 -29.310 1.00 91.12 192 ILE A C 1
ATOM 1591 O O . ILE A 1 192 ? 12.194 0.519 -28.944 1.00 91.12 192 ILE A O 1
ATOM 1595 N N . HIS A 1 193 ? 13.426 1.535 -30.522 1.00 87.12 193 HIS A N 1
ATOM 1596 C CA . HIS A 1 193 ? 13.184 0.539 -31.558 1.00 87.12 193 HIS A CA 1
ATOM 1597 C C . HIS A 1 193 ? 14.341 -0.454 -31.643 1.00 87.12 193 HIS A C 1
ATOM 1599 O O . HIS A 1 193 ? 15.491 -0.103 -31.379 1.00 87.12 193 HIS A O 1
ATOM 1605 N N . LYS A 1 194 ? 14.033 -1.699 -32.013 1.00 82.75 194 LYS A N 1
ATOM 1606 C CA . LYS A 1 194 ? 15.052 -2.692 -32.372 1.00 82.75 194 LYS A CA 1
ATOM 1607 C C . LYS A 1 194 ? 15.761 -2.239 -33.649 1.00 82.75 194 LYS A C 1
ATOM 1609 O O . LYS A 1 194 ? 15.127 -1.653 -34.526 1.00 82.75 194 LYS A O 1
ATOM 1614 N N . GLU A 1 195 ? 17.049 -2.548 -33.773 1.00 72.31 195 GLU A N 1
ATOM 1615 C CA . GLU A 1 195 ? 17.743 -2.415 -35.055 1.00 72.31 195 GLU A CA 1
ATOM 1616 C C . GLU A 1 195 ? 17.058 -3.338 -36.076 1.00 72.31 195 GLU A C 1
ATOM 1618 O O . GLU A 1 195 ? 16.968 -4.549 -35.877 1.00 72.31 195 GLU A O 1
ATOM 1623 N N . SER A 1 196 ? 16.485 -2.744 -37.123 1.00 64.50 196 SER A N 1
ATOM 1624 C CA . SER A 1 196 ? 15.721 -3.431 -38.164 1.00 64.50 196 SER A CA 1
ATOM 1625 C C . SER A 1 196 ? 15.912 -2.705 -39.491 1.00 64.50 196 SER A C 1
ATOM 1627 O O . SER A 1 196 ? 15.706 -1.495 -39.569 1.00 64.50 196 SER A O 1
ATOM 1629 N N . ASP A 1 197 ? 16.207 -3.462 -40.549 1.00 60.50 197 ASP A N 1
ATOM 1630 C CA . ASP A 1 197 ? 16.257 -2.968 -41.935 1.00 60.50 197 ASP A CA 1
ATOM 1631 C C . ASP A 1 197 ? 14.858 -2.695 -42.526 1.00 60.50 197 ASP A C 1
ATOM 1633 O O . ASP A 1 197 ? 14.720 -2.241 -43.662 1.00 60.50 197 ASP A O 1
ATOM 1637 N N . THR A 1 198 ? 13.795 -2.971 -41.765 1.00 57.34 198 THR A N 1
ATOM 1638 C CA . THR A 1 198 ? 12.401 -2.769 -42.176 1.00 57.34 198 THR A CA 1
ATOM 1639 C C . THR A 1 198 ? 11.727 -1.695 -41.322 1.00 57.34 198 THR A C 1
ATOM 1641 O O . THR A 1 198 ? 11.734 -1.762 -40.090 1.00 57.34 198 THR A O 1
ATOM 1644 N N . PHE A 1 199 ? 11.123 -0.709 -41.998 1.00 53.75 199 PHE A N 1
ATOM 1645 C CA . PHE A 1 199 ? 10.339 0.411 -41.446 1.00 53.75 199 PHE A CA 1
ATOM 1646 C C . PHE A 1 199 ? 8.977 -0.038 -40.879 1.00 53.75 199 PHE A C 1
ATOM 1648 O O . PHE A 1 199 ? 7.963 0.637 -41.050 1.00 53.75 199 PHE A O 1
ATOM 1655 N N . ASP A 1 200 ? 8.926 -1.197 -40.227 1.00 56.53 200 ASP A N 1
ATOM 1656 C CA . ASP A 1 200 ? 7.703 -1.661 -39.592 1.00 56.53 200 ASP A CA 1
ATOM 1657 C C . ASP A 1 200 ? 7.576 -1.035 -38.197 1.00 56.53 200 ASP A C 1
ATOM 1659 O O . ASP A 1 200 ? 8.470 -1.135 -37.349 1.00 56.53 200 ASP A O 1
ATOM 1663 N N . THR A 1 201 ? 6.450 -0.367 -37.953 1.00 50.31 201 THR A N 1
ATOM 1664 C CA . THR A 1 201 ? 6.138 0.306 -36.676 1.00 50.31 201 THR A CA 1
ATOM 1665 C C . THR A 1 201 ? 5.962 -0.685 -35.518 1.00 50.31 201 THR A C 1
ATOM 1667 O O . THR A 1 201 ? 5.929 -0.280 -34.358 1.00 50.31 201 THR A O 1
ATOM 1670 N N . ALA A 1 202 ? 5.941 -1.988 -35.816 1.00 61.03 202 ALA A N 1
ATOM 1671 C CA . ALA A 1 202 ? 5.852 -3.093 -34.865 1.00 61.03 202 ALA A CA 1
ATOM 1672 C C . ALA A 1 202 ? 7.169 -3.433 -34.126 1.00 61.03 202 ALA A C 1
ATOM 1674 O O . ALA A 1 202 ? 7.192 -4.355 -33.315 1.00 61.03 202 ALA A O 1
ATOM 1675 N N . ASN A 1 203 ? 8.266 -2.703 -34.363 1.00 79.06 203 ASN A N 1
ATOM 1676 C CA . ASN A 1 203 ? 9.594 -3.030 -33.820 1.00 79.06 203 ASN A CA 1
ATOM 1677 C C . ASN A 1 203 ? 9.987 -2.248 -32.555 1.00 79.06 203 ASN A C 1
ATOM 1679 O O . ASN A 1 203 ? 11.167 -1.946 -32.357 1.00 79.06 203 ASN A O 1
ATOM 1683 N N . VAL A 1 204 ? 9.036 -1.888 -31.689 1.00 87.31 204 VAL A N 1
ATOM 1684 C CA . VAL A 1 204 ? 9.380 -1.256 -30.405 1.00 87.31 204 VAL A CA 1
ATOM 1685 C C . VAL A 1 204 ? 10.010 -2.300 -29.475 1.00 87.31 204 VAL A C 1
ATOM 1687 O O . VAL A 1 204 ? 9.440 -3.359 -29.229 1.00 87.31 204 VAL A O 1
ATOM 1690 N N . ALA A 1 205 ? 11.214 -2.014 -28.986 1.00 91.75 205 ALA A N 1
ATOM 1691 C CA . ALA A 1 205 ? 11.926 -2.800 -27.985 1.00 91.75 205 ALA A CA 1
ATOM 1692 C C . ALA A 1 205 ? 11.505 -2.413 -26.564 1.00 91.75 205 ALA A C 1
ATOM 1694 O O . ALA A 1 205 ? 11.296 -3.291 -25.735 1.00 91.75 205 ALA A O 1
ATOM 1695 N N . ALA A 1 206 ? 11.371 -1.112 -26.294 1.00 95.56 206 ALA A N 1
ATOM 1696 C CA . ALA A 1 206 ? 11.053 -0.597 -24.967 1.00 95.56 206 ALA A CA 1
ATOM 1697 C C . ALA A 1 206 ? 10.372 0.779 -25.027 1.00 95.56 206 ALA A C 1
ATOM 1699 O O . ALA A 1 206 ? 10.495 1.504 -26.019 1.00 95.56 206 ALA A O 1
ATOM 1700 N N . TYR A 1 207 ? 9.701 1.156 -23.942 1.00 96.88 207 TYR A N 1
ATOM 1701 C CA . TYR A 1 207 ? 9.105 2.475 -23.740 1.00 96.88 207 TYR A CA 1
ATOM 1702 C C . TYR A 1 207 ? 9.744 3.176 -22.545 1.00 96.88 207 TYR A C 1
ATOM 1704 O O . TYR A 1 207 ? 9.945 2.560 -21.499 1.00 96.88 207 TYR A O 1
ATOM 1712 N N . ASP A 1 208 ? 9.996 4.477 -22.680 1.00 97.81 208 ASP A N 1
ATOM 1713 C CA . ASP A 1 208 ? 10.305 5.344 -21.545 1.00 97.81 208 ASP A CA 1
ATOM 1714 C C . ASP A 1 208 ? 8.995 5.987 -21.064 1.00 97.81 208 ASP A C 1
ATOM 1716 O O . ASP A 1 208 ? 8.312 6.659 -21.838 1.00 97.81 208 ASP A O 1
ATOM 1720 N N . ILE A 1 209 ? 8.633 5.775 -19.799 1.00 97.75 209 ILE A N 1
ATOM 1721 C CA . ILE A 1 209 ? 7.335 6.144 -19.220 1.00 97.75 209 ILE A CA 1
ATOM 1722 C C . ILE A 1 209 ? 7.537 6.984 -17.956 1.00 97.75 209 ILE A C 1
ATOM 1724 O O . ILE A 1 209 ? 8.301 6.605 -17.067 1.00 97.75 209 ILE A O 1
ATOM 1728 N N . ASP A 1 210 ? 6.827 8.109 -17.856 1.00 98.00 210 ASP A N 1
ATOM 1729 C CA . ASP A 1 210 ? 6.658 8.857 -16.609 1.00 98.00 210 ASP A CA 1
ATOM 1730 C C . ASP A 1 210 ? 5.414 8.332 -15.869 1.00 98.00 210 ASP A C 1
ATOM 1732 O O . ASP A 1 210 ? 4.314 8.306 -16.418 1.00 98.00 210 ASP A O 1
ATOM 1736 N N . VAL A 1 211 ? 5.571 7.954 -14.598 1.00 96.94 211 VAL A N 1
ATOM 1737 C CA . VAL A 1 211 ? 4.471 7.468 -13.746 1.00 96.94 211 VAL A CA 1
ATOM 1738 C C . VAL A 1 211 ? 4.536 8.121 -12.366 1.00 96.94 211 VAL A C 1
ATOM 1740 O O . VAL A 1 211 ? 5.620 8.316 -11.807 1.00 96.94 211 VAL A O 1
ATOM 1743 N N . LYS A 1 212 ? 3.384 8.523 -11.817 1.00 96.19 212 LYS A N 1
ATOM 1744 C CA . LYS A 1 212 ? 3.291 9.171 -10.499 1.00 96.19 212 LYS A CA 1
ATOM 1745 C C . LYS A 1 212 ? 3.005 8.133 -9.419 1.00 96.19 212 LYS A C 1
ATOM 1747 O O . LYS A 1 212 ? 1.961 7.496 -9.431 1.00 96.19 212 LYS A O 1
ATOM 1752 N N . VAL A 1 213 ? 3.931 7.971 -8.477 1.00 95.88 213 VAL A N 1
ATOM 1753 C CA . VAL A 1 213 ? 3.927 6.846 -7.534 1.00 95.88 213 VAL A CA 1
ATOM 1754 C C . VAL A 1 213 ? 4.519 7.204 -6.177 1.00 95.88 213 VAL A C 1
ATOM 1756 O O . VAL A 1 213 ? 5.393 8.058 -6.039 1.00 95.88 213 VAL A O 1
ATOM 1759 N N . ASN A 1 214 ? 4.058 6.499 -5.153 1.00 94.62 214 ASN A N 1
ATOM 1760 C CA . ASN A 1 214 ? 4.624 6.460 -3.820 1.00 94.62 214 ASN A CA 1
ATOM 1761 C C . ASN A 1 214 ? 5.932 5.673 -3.847 1.00 94.62 214 ASN A C 1
ATOM 1763 O O . ASN A 1 214 ? 5.920 4.465 -4.085 1.00 94.62 214 ASN A O 1
ATOM 1767 N N . LEU A 1 215 ? 7.050 6.335 -3.552 1.00 95.06 215 LEU A N 1
ATOM 1768 C CA . LEU A 1 215 ? 8.381 5.743 -3.704 1.00 95.06 215 LEU A CA 1
ATOM 1769 C C . LEU A 1 215 ? 8.587 4.493 -2.839 1.00 95.06 215 LEU A C 1
ATOM 1771 O O . LEU A 1 215 ? 9.244 3.556 -3.281 1.00 95.06 215 LEU A O 1
ATOM 1775 N N . ASN A 1 216 ? 7.989 4.439 -1.642 1.00 92.88 216 ASN A N 1
ATOM 1776 C CA . ASN A 1 216 ? 8.097 3.268 -0.770 1.00 92.88 216 ASN A CA 1
ATOM 1777 C C . ASN A 1 216 ? 7.396 2.059 -1.391 1.00 92.88 216 ASN A C 1
ATOM 1779 O O . ASN A 1 216 ? 7.948 0.964 -1.384 1.00 92.88 216 ASN A O 1
ATOM 1783 N N . SER A 1 217 ? 6.181 2.248 -1.917 1.00 91.81 217 SER A N 1
ATOM 1784 C CA . SER A 1 217 ? 5.442 1.172 -2.590 1.00 91.81 217 SER A CA 1
ATOM 1785 C C . SER A 1 217 ? 6.134 0.787 -3.897 1.00 91.81 217 SER A C 1
ATOM 1787 O O . SER A 1 217 ? 6.352 -0.388 -4.180 1.00 91.81 217 SER A O 1
ATOM 1789 N N . PHE A 1 218 ? 6.524 1.786 -4.681 1.00 96.25 218 PHE A N 1
ATOM 1790 C CA . PHE A 1 218 ? 7.080 1.579 -6.006 1.00 96.25 218 PHE A CA 1
ATOM 1791 C C . PHE A 1 218 ? 8.437 0.874 -5.973 1.00 96.25 218 PHE A C 1
ATOM 1793 O O . PHE A 1 218 ? 8.720 0.104 -6.880 1.00 96.25 218 PHE A O 1
ATOM 1800 N N . THR A 1 219 ? 9.224 1.006 -4.896 1.00 96.00 219 THR A N 1
ATOM 1801 C CA . THR A 1 219 ? 10.475 0.243 -4.751 1.00 96.00 219 THR A CA 1
ATOM 1802 C C . THR A 1 219 ? 10.219 -1.263 -4.815 1.00 96.00 219 THR A C 1
ATOM 1804 O O . THR A 1 219 ? 10.927 -1.966 -5.526 1.00 96.00 219 THR A O 1
ATOM 1807 N N . PHE A 1 220 ? 9.179 -1.775 -4.149 1.00 94.50 220 PHE A N 1
ATOM 1808 C CA . PHE A 1 220 ? 8.839 -3.203 -4.224 1.00 94.50 220 PHE A CA 1
ATOM 1809 C C . PHE A 1 220 ? 8.315 -3.603 -5.603 1.00 94.50 220 PHE A C 1
ATOM 1811 O O . PHE A 1 220 ? 8.613 -4.698 -6.071 1.00 94.50 220 PHE A O 1
ATOM 1818 N N . TRP A 1 221 ? 7.568 -2.714 -6.262 1.00 95.81 221 TRP A N 1
ATOM 1819 C CA . TRP A 1 221 ? 7.060 -2.958 -7.610 1.00 95.81 221 TRP A CA 1
ATOM 1820 C C . TRP A 1 221 ? 8.214 -3.047 -8.620 1.00 95.81 221 TRP A C 1
ATOM 1822 O O . TRP A 1 221 ? 8.313 -4.023 -9.355 1.00 95.81 221 TRP A O 1
ATOM 1832 N N . VAL A 1 222 ? 9.163 -2.108 -8.573 1.00 96.75 222 VAL A N 1
ATOM 1833 C CA . VAL A 1 222 ? 10.372 -2.126 -9.412 1.00 96.75 222 VAL A CA 1
ATOM 1834 C C . VAL A 1 222 ? 11.196 -3.386 -9.169 1.00 96.75 222 VAL A C 1
ATOM 1836 O O . VAL A 1 222 ? 11.664 -3.992 -10.122 1.00 96.75 222 VAL A O 1
ATOM 1839 N N . LEU A 1 223 ? 11.362 -3.817 -7.914 1.00 95.56 223 LEU A N 1
ATOM 1840 C CA . LEU A 1 223 ? 12.088 -5.055 -7.616 1.00 95.56 223 LEU A CA 1
ATOM 1841 C C . LEU A 1 223 ? 11.395 -6.285 -8.220 1.00 95.56 223 LEU A C 1
ATOM 1843 O O . LEU A 1 223 ? 12.075 -7.135 -8.793 1.00 95.56 223 LEU A O 1
ATOM 1847 N N . GLN A 1 224 ? 10.063 -6.360 -8.139 1.00 95.12 224 GLN A N 1
ATOM 1848 C CA . GLN A 1 224 ? 9.282 -7.445 -8.740 1.00 95.12 224 GLN A CA 1
ATOM 1849 C C . GLN A 1 224 ? 9.460 -7.521 -10.262 1.00 95.12 224 GLN A C 1
ATOM 1851 O O . GLN A 1 224 ? 9.550 -8.620 -10.800 1.00 95.12 224 GLN A O 1
ATOM 1856 N N . TYR A 1 225 ? 9.540 -6.375 -10.940 1.00 95.94 225 TYR A N 1
ATOM 1857 C CA . TYR A 1 225 ? 9.690 -6.296 -12.396 1.00 95.94 225 TYR A CA 1
ATOM 1858 C C . TYR A 1 225 ? 11.130 -5.995 -12.845 1.00 95.94 225 TYR A C 1
ATOM 1860 O O . TYR A 1 225 ? 11.361 -5.670 -14.005 1.00 95.94 225 TYR A O 1
ATOM 1868 N N . SER A 1 226 ? 12.119 -6.146 -11.959 1.00 94.88 226 SER A N 1
ATOM 1869 C CA . SER A 1 226 ? 13.512 -5.726 -12.200 1.00 94.88 226 SER A CA 1
ATOM 1870 C C . SER A 1 226 ? 14.196 -6.403 -13.392 1.00 94.88 226 SER A C 1
ATOM 1872 O O . SER A 1 226 ? 15.182 -5.880 -13.901 1.00 94.88 226 SER A O 1
ATOM 1874 N N . GLY A 1 227 ? 13.670 -7.538 -13.861 1.00 95.12 227 GLY A N 1
ATOM 1875 C CA . GLY A 1 227 ? 14.149 -8.209 -15.071 1.00 95.12 227 GLY A CA 1
ATOM 1876 C C . GLY A 1 227 ? 13.724 -7.556 -16.392 1.00 95.12 227 GLY A C 1
ATOM 1877 O O . GLY A 1 227 ? 14.273 -7.919 -17.421 1.00 95.12 227 GLY A O 1
ATOM 1878 N N . CYS A 1 228 ? 12.764 -6.629 -16.370 1.00 95.56 228 CYS A N 1
ATOM 1879 C CA . CYS A 1 228 ? 12.148 -6.032 -17.566 1.00 95.56 228 CYS A CA 1
ATOM 1880 C C . CYS A 1 228 ? 11.797 -4.540 -17.403 1.00 95.56 228 CYS A C 1
ATOM 1882 O O . CYS A 1 228 ? 11.196 -3.917 -18.281 1.00 95.56 228 CYS A O 1
ATOM 1884 N N . VAL A 1 229 ? 12.142 -3.965 -16.246 1.00 97.19 229 VAL A N 1
ATOM 1885 C CA . VAL A 1 229 ? 11.932 -2.561 -15.905 1.00 97.19 229 VAL A CA 1
ATOM 1886 C C . VAL A 1 229 ? 13.204 -1.991 -15.290 1.00 97.19 229 VAL A C 1
ATOM 1888 O O . VAL A 1 229 ? 13.727 -2.515 -14.307 1.00 97.19 229 VAL A O 1
ATOM 1891 N N . GLU A 1 230 ? 13.648 -0.849 -15.807 1.00 97.38 230 GLU A N 1
ATOM 1892 C CA . GLU A 1 230 ? 14.717 -0.039 -15.228 1.00 97.38 230 GLU A CA 1
ATOM 1893 C C . GLU A 1 230 ? 14.168 1.328 -14.800 1.00 97.38 230 GLU A C 1
ATOM 1895 O O . GLU A 1 230 ? 13.488 2.007 -15.562 1.00 97.38 230 GLU A O 1
ATOM 1900 N N . VAL A 1 231 ? 14.511 1.795 -13.597 1.00 97.88 231 VAL A N 1
ATOM 1901 C CA . VAL A 1 231 ? 14.317 3.209 -13.239 1.00 97.88 231 VAL A CA 1
ATOM 1902 C C . VAL A 1 231 ? 15.441 4.026 -13.866 1.00 97.88 231 VAL A C 1
ATOM 1904 O O . VAL A 1 231 ? 16.611 3.800 -13.553 1.00 97.88 231 VAL A O 1
ATOM 1907 N N . ILE A 1 232 ? 15.095 5.007 -14.698 1.00 97.44 232 ILE A N 1
ATOM 1908 C CA . ILE A 1 232 ? 16.058 5.879 -15.381 1.00 97.44 232 ILE A CA 1
ATOM 1909 C C . ILE A 1 232 ? 16.016 7.305 -14.824 1.00 97.44 232 ILE A C 1
ATOM 1911 O O . ILE A 1 232 ? 15.129 7.686 -14.058 1.00 97.44 232 ILE A O 1
ATOM 1915 N N . GLU A 1 233 ? 17.031 8.099 -15.161 1.00 96.12 233 GLU A N 1
ATOM 1916 C CA . GLU A 1 233 ? 17.120 9.482 -14.702 1.00 96.12 233 GLU A CA 1
ATOM 1917 C C . GLU A 1 233 ? 15.974 10.332 -15.263 1.00 96.12 233 GLU A C 1
ATOM 1919 O O . GLU A 1 233 ? 15.619 10.244 -16.441 1.00 96.12 233 GLU A O 1
ATOM 1924 N N . ARG A 1 234 ? 15.418 11.206 -14.418 1.00 95.06 234 ARG A N 1
ATOM 1925 C CA . ARG A 1 234 ? 14.354 12.128 -14.809 1.00 95.06 234 ARG A CA 1
ATOM 1926 C C . ARG A 1 234 ? 14.725 13.560 -14.459 1.00 95.06 234 ARG A C 1
ATOM 1928 O O . ARG A 1 234 ? 14.899 13.881 -13.287 1.00 95.06 234 ARG A O 1
ATOM 1935 N N . LYS A 1 235 ? 14.766 14.444 -15.463 1.00 93.00 235 LYS A N 1
ATOM 1936 C CA . LYS A 1 235 ? 14.993 15.896 -15.295 1.00 93.00 235 LYS A CA 1
ATOM 1937 C C . LYS A 1 235 ? 16.216 16.223 -14.409 1.00 93.00 235 LYS A C 1
ATOM 1939 O O . LYS A 1 235 ? 16.126 17.089 -13.544 1.00 93.00 235 LYS A O 1
ATOM 1944 N N . GLY A 1 236 ? 17.331 15.506 -14.571 1.00 91.88 236 GLY A N 1
ATOM 1945 C CA . GLY A 1 236 ? 18.537 15.711 -13.753 1.00 91.88 236 GLY A CA 1
ATOM 1946 C C . GLY A 1 236 ? 18.516 15.034 -12.375 1.00 91.88 236 GLY A C 1
ATOM 1947 O O . GLY A 1 236 ? 19.504 15.090 -11.645 1.00 91.88 236 GLY A O 1
ATOM 1948 N N . ASN A 1 237 ? 17.401 14.414 -11.969 1.00 92.75 237 ASN A N 1
ATOM 1949 C CA . ASN A 1 237 ? 17.279 13.736 -10.682 1.00 92.75 237 ASN A CA 1
ATOM 1950 C C . ASN A 1 237 ? 17.505 12.226 -10.835 1.00 92.75 237 ASN A C 1
ATOM 1952 O O . ASN A 1 237 ? 16.697 11.507 -11.424 1.00 92.75 237 ASN A O 1
ATOM 1956 N N . ASN A 1 238 ? 18.596 11.752 -10.235 1.00 94.75 238 ASN A N 1
ATOM 1957 C CA . ASN A 1 238 ? 19.023 10.351 -10.237 1.00 94.75 238 ASN A CA 1
ATOM 1958 C C . ASN A 1 238 ? 18.922 9.693 -8.839 1.00 94.75 238 ASN A C 1
ATOM 1960 O O . ASN A 1 238 ? 19.402 8.580 -8.619 1.00 94.75 238 ASN A O 1
ATOM 1964 N N . SER A 1 239 ? 18.332 10.386 -7.856 1.00 95.69 239 SER A N 1
ATOM 1965 C CA . SER A 1 239 ? 18.299 9.934 -6.456 1.00 95.69 239 SER A CA 1
ATOM 1966 C C . SER A 1 239 ? 17.538 8.619 -6.276 1.00 95.69 239 SER A C 1
ATOM 1968 O O . SER A 1 239 ? 18.042 7.700 -5.629 1.00 95.69 239 SER A O 1
ATOM 1970 N N . TYR A 1 240 ? 16.362 8.494 -6.895 1.00 96.69 240 TYR A N 1
ATOM 1971 C CA . TYR A 1 240 ? 15.538 7.295 -6.777 1.00 96.69 240 TYR A CA 1
ATOM 1972 C C . TYR A 1 240 ? 16.150 6.091 -7.506 1.00 96.69 240 TYR A C 1
ATOM 1974 O O . TYR A 1 240 ? 16.234 5.005 -6.940 1.00 96.69 240 TYR A O 1
ATOM 1982 N N . ARG A 1 241 ? 16.707 6.291 -8.706 1.00 97.06 241 ARG A N 1
ATOM 1983 C CA . ARG A 1 241 ? 17.479 5.254 -9.408 1.00 97.06 241 ARG A CA 1
ATOM 1984 C C . ARG A 1 241 ? 18.668 4.766 -8.576 1.00 97.06 241 ARG A C 1
ATOM 1986 O O . ARG A 1 241 ? 18.894 3.561 -8.483 1.00 97.06 241 ARG A O 1
ATOM 1993 N N . LYS A 1 242 ? 19.411 5.675 -7.929 1.00 97.25 242 LYS A N 1
ATOM 1994 C CA . LYS A 1 242 ? 20.495 5.299 -7.005 1.00 97.25 242 LYS A CA 1
ATOM 1995 C C . LYS A 1 242 ? 19.968 4.457 -5.837 1.00 97.25 242 LYS A C 1
ATOM 1997 O O . LYS A 1 242 ? 20.562 3.429 -5.530 1.00 97.25 242 LYS A O 1
ATOM 2002 N N . HIS A 1 243 ? 18.836 4.839 -5.246 1.00 96.75 243 HIS A N 1
ATOM 2003 C CA . HIS A 1 243 ? 18.186 4.063 -4.186 1.00 96.75 243 HIS A CA 1
ATOM 2004 C C . HIS A 1 243 ? 17.813 2.638 -4.635 1.00 96.75 243 HIS A C 1
ATOM 2006 O O . HIS A 1 243 ? 18.079 1.682 -3.903 1.00 96.75 243 HIS A O 1
ATOM 2012 N N . ILE A 1 244 ? 17.260 2.470 -5.842 1.00 97.62 244 ILE A N 1
ATOM 2013 C CA . ILE A 1 244 ? 16.971 1.145 -6.415 1.00 97.62 244 ILE A CA 1
ATOM 2014 C C . ILE A 1 244 ? 18.257 0.345 -6.625 1.00 97.62 244 ILE A C 1
ATOM 2016 O O . ILE A 1 244 ? 18.331 -0.805 -6.200 1.00 97.62 244 ILE A O 1
ATOM 2020 N N . LYS A 1 245 ? 19.299 0.956 -7.201 1.00 97.00 245 LYS A N 1
ATOM 2021 C CA . LYS A 1 245 ? 20.602 0.305 -7.402 1.00 97.00 245 LYS A CA 1
ATOM 2022 C C . LYS A 1 245 ? 21.201 -0.196 -6.086 1.00 97.00 245 LYS A C 1
ATOM 2024 O O . LYS A 1 245 ? 21.659 -1.332 -6.019 1.00 97.00 245 LYS A O 1
ATOM 2029 N N . ASP A 1 246 ? 21.187 0.631 -5.045 1.00 97.25 246 ASP A N 1
ATOM 2030 C CA . ASP A 1 246 ? 21.702 0.257 -3.726 1.00 97.25 246 ASP A CA 1
ATOM 2031 C C . ASP A 1 246 ? 20.846 -0.850 -3.082 1.00 97.25 246 ASP A C 1
ATOM 2033 O O . ASP A 1 246 ? 21.374 -1.726 -2.401 1.00 97.25 246 ASP A O 1
ATOM 2037 N N . THR A 1 247 ? 19.533 -0.854 -3.328 1.00 96.75 247 THR A N 1
ATOM 2038 C CA . THR A 1 247 ? 18.618 -1.906 -2.853 1.00 96.75 247 THR A CA 1
ATOM 2039 C C . THR A 1 247 ? 18.867 -3.240 -3.558 1.00 96.75 247 THR A C 1
ATOM 2041 O O . THR A 1 247 ? 18.917 -4.272 -2.895 1.00 96.75 247 THR A O 1
ATOM 2044 N N . LEU A 1 248 ? 19.083 -3.225 -4.877 1.00 96.00 248 LEU A N 1
ATOM 2045 C CA . LEU A 1 248 ? 19.421 -4.415 -5.664 1.00 96.00 248 LEU A CA 1
ATOM 2046 C C . LEU A 1 248 ? 20.764 -5.016 -5.240 1.00 96.00 248 LEU A C 1
ATOM 2048 O O . LEU A 1 248 ? 20.856 -6.227 -5.087 1.00 96.00 248 LEU A O 1
ATOM 2052 N N . LYS A 1 249 ? 21.779 -4.184 -4.973 1.00 96.00 249 LYS A N 1
ATOM 2053 C CA . LYS A 1 249 ? 23.063 -4.654 -4.427 1.00 96.00 249 LYS A CA 1
ATOM 2054 C C . LYS A 1 249 ? 22.889 -5.365 -3.088 1.00 96.00 249 LYS A C 1
ATOM 2056 O O . LYS A 1 249 ? 23.331 -6.492 -2.944 1.00 96.00 249 LYS A O 1
ATOM 2061 N N . LYS A 1 250 ? 22.153 -4.759 -2.151 1.00 95.00 250 LYS A N 1
ATOM 2062 C CA . LYS A 1 250 ? 21.837 -5.389 -0.856 1.00 95.00 250 LYS A CA 1
ATOM 2063 C C . LYS A 1 250 ? 21.037 -6.682 -0.991 1.00 95.00 250 LYS A C 1
ATOM 2065 O O . LYS A 1 250 ? 21.101 -7.541 -0.117 1.00 95.00 250 LYS A O 1
ATOM 2070 N N . ALA A 1 251 ? 20.203 -6.790 -2.025 1.00 94.31 251 ALA A N 1
ATOM 2071 C CA . ALA A 1 251 ? 19.495 -8.027 -2.320 1.00 94.31 251 ALA A CA 1
ATOM 2072 C C . ALA A 1 251 ? 20.465 -9.093 -2.846 1.00 94.31 251 ALA A C 1
ATOM 2074 O O . ALA A 1 251 ? 20.401 -10.223 -2.375 1.00 94.31 251 ALA A O 1
ATOM 2075 N N . LEU A 1 252 ? 21.375 -8.717 -3.751 1.00 95.00 252 LEU A N 1
ATOM 2076 C CA . LEU A 1 252 ? 22.408 -9.586 -4.317 1.00 95.00 252 LEU A CA 1
ATOM 2077 C C . LEU A 1 252 ? 23.386 -10.104 -3.256 1.00 95.00 252 LEU A C 1
ATOM 2079 O O . LEU A 1 252 ? 23.657 -11.295 -3.252 1.00 95.00 252 LEU A O 1
ATOM 2083 N N . GLU A 1 253 ? 23.812 -9.260 -2.310 1.00 96.12 253 GLU A N 1
ATOM 2084 C CA . GLU A 1 253 ? 24.689 -9.622 -1.176 1.00 96.12 253 GLU A CA 1
ATOM 2085 C C . GLU A 1 253 ? 24.179 -10.839 -0.375 1.00 96.12 253 GLU A C 1
ATOM 2087 O O . GLU A 1 253 ? 24.948 -11.500 0.308 1.00 96.12 253 GLU A O 1
ATOM 2092 N N . ARG A 1 254 ? 22.878 -11.162 -0.431 1.00 94.31 254 ARG A N 1
ATOM 2093 C CA . ARG A 1 254 ? 22.300 -12.342 0.245 1.00 94.31 254 ARG A CA 1
ATOM 2094 C C . ARG A 1 254 ? 22.517 -13.659 -0.503 1.00 94.31 254 ARG A C 1
ATOM 2096 O O . ARG A 1 254 ? 22.170 -14.707 0.033 1.00 94.31 254 ARG A O 1
ATOM 2103 N N . TYR A 1 255 ? 22.988 -13.580 -1.741 1.00 95.62 255 TYR A N 1
ATOM 2104 C CA . TYR A 1 255 ? 23.284 -14.698 -2.636 1.00 95.62 255 TYR A CA 1
ATOM 2105 C C . TYR A 1 255 ? 24.780 -14.789 -2.957 1.00 95.62 255 TYR A C 1
ATOM 2107 O O . TYR A 1 255 ? 25.194 -15.682 -3.691 1.00 95.62 255 TYR A O 1
ATOM 2115 N N . GLU A 1 256 ? 25.570 -13.840 -2.459 1.00 91.62 256 GLU A N 1
ATOM 2116 C CA . GLU A 1 256 ? 27.022 -13.900 -2.487 1.00 91.62 256 GLU A CA 1
ATOM 2117 C C . GLU A 1 256 ? 27.442 -14.724 -1.262 1.00 91.62 256 GLU A C 1
ATOM 2119 O O . GLU A 1 256 ? 27.342 -14.247 -0.131 1.00 91.62 256 GLU A O 1
ATOM 2124 N N . ASP A 1 257 ? 27.782 -15.994 -1.499 1.00 66.31 257 ASP A N 1
ATOM 2125 C CA . ASP A 1 257 ? 28.279 -16.938 -0.483 1.00 66.31 257 ASP A CA 1
ATOM 2126 C C . ASP A 1 257 ? 29.563 -16.443 0.213 1.00 66.31 257 ASP A C 1
ATOM 2128 O O . ASP A 1 257 ? 30.478 -15.941 -0.489 1.00 66.31 257 ASP A O 1
#

pLDDT: mean 84.46, std 16.07, range [28.36, 98.19]

Organism: NCBI:txid1402208